Protein AF-A0A009SHT3-F1 (afdb_monomer)

pLDDT: mean 89.99, std 12.17, range [38.22, 98.5]

Secondary structure (DSSP, 8-state):
-HHHHHHHHHHHHHHHHTTSHHHHHHHHHHHHH-HHHHHHHHHHT------------HHHHHHHHHHHHHHHHHHHTT-TTSPP--HHHHHHTSTTHHHHHHTGGG-HHHHHHHHHH---HHHHHHHHHHHHHHHTT--SSSPP-HHHHHHHHT--TTTS-HHHHHHHHHHH-------

Structure (mmCIF, N/CA/C/O backbone):
data_AF-A0A009SHT3-F1
#
_entry.id   AF-A0A009SHT3-F1
#
loop_
_atom_site.group_PDB
_atom_site.id
_atom_site.type_symbol
_atom_site.label_atom_id
_atom_site.label_alt_id
_atom_site.label_comp_id
_atom_site.label_asym_id
_atom_site.label_entity_id
_atom_site.label_seq_id
_atom_site.pdbx_PDB_ins_code
_atom_site.Cartn_x
_atom_site.Cartn_y
_atom_site.Cartn_z
_atom_site.occupancy
_atom_site.B_iso_or_equiv
_atom_site.auth_seq_id
_atom_site.auth_comp_id
_atom_site.auth_asym_id
_atom_site.auth_atom_id
_atom_site.pdbx_PDB_model_num
ATOM 1 N N . MET A 1 1 ? 38.920 -22.007 -45.303 1.00 87.50 1 MET A N 1
ATOM 2 C CA . MET A 1 1 ? 38.307 -21.740 -43.977 1.00 87.50 1 MET A CA 1
ATOM 3 C C . MET A 1 1 ? 37.961 -20.267 -43.779 1.00 87.50 1 MET A C 1
ATOM 5 O O . MET A 1 1 ? 36.853 -20.006 -43.337 1.00 87.50 1 MET A O 1
ATOM 9 N N . ARG A 1 2 ? 38.830 -19.321 -44.180 1.00 93.75 2 ARG A N 1
ATOM 10 C CA . ARG A 1 2 ? 38.542 -17.870 -44.175 1.00 93.75 2 ARG A CA 1
ATOM 11 C C . ARG A 1 2 ? 37.220 -17.496 -44.864 1.00 93.75 2 ARG A C 1
ATOM 13 O O . ARG A 1 2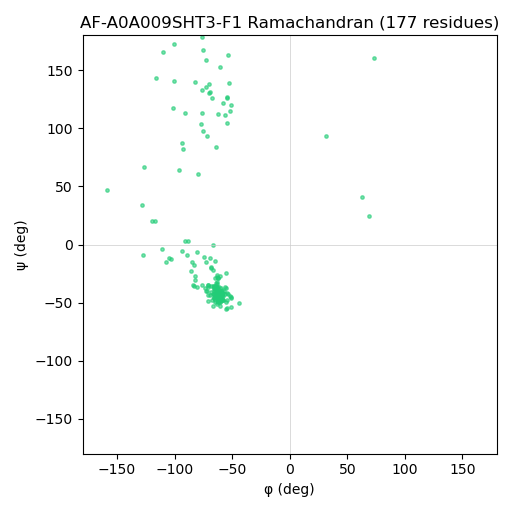 ? 36.362 -16.923 -44.209 1.00 93.75 2 ARG A O 1
ATOM 20 N N . GLN A 1 3 ? 37.019 -17.924 -46.116 1.00 93.44 3 GLN A N 1
ATOM 21 C CA . GLN A 1 3 ? 35.793 -17.643 -46.883 1.00 93.44 3 GLN A CA 1
ATOM 22 C C . GLN A 1 3 ? 34.521 -18.103 -46.155 1.00 93.44 3 GLN A C 1
ATOM 24 O O . GLN A 1 3 ? 33.623 -17.310 -45.915 1.00 93.44 3 GLN A O 1
ATOM 29 N N . LYS A 1 4 ? 34.504 -19.353 -45.668 1.00 92.06 4 LYS A N 1
ATOM 30 C CA . LYS A 1 4 ? 33.377 -19.899 -44.891 1.00 92.06 4 LYS A CA 1
ATOM 31 C C . LYS A 1 4 ? 33.041 -19.042 -43.667 1.00 92.06 4 LYS A C 1
ATOM 33 O O . LYS A 1 4 ? 31.878 -18.911 -43.313 1.00 92.06 4 LYS A O 1
ATOM 38 N N . TRP A 1 5 ? 34.052 -18.484 -42.997 1.00 94.56 5 TRP A N 1
ATOM 39 C CA . TRP A 1 5 ? 33.832 -17.589 -41.862 1.00 94.56 5 TRP A CA 1
ATOM 40 C C . TRP A 1 5 ? 33.294 -16.224 -42.296 1.00 94.56 5 TRP A C 1
ATOM 42 O O . TRP A 1 5 ? 32.388 -15.707 -41.651 1.00 94.56 5 TRP A O 1
ATOM 52 N N . GLN A 1 6 ? 33.802 -15.668 -43.397 1.00 93.62 6 GLN A N 1
ATOM 53 C CA . GLN A 1 6 ? 33.304 -14.414 -43.968 1.00 93.62 6 GLN A CA 1
ATOM 54 C C . GLN A 1 6 ? 31.824 -14.525 -44.345 1.00 93.62 6 GLN A C 1
ATOM 56 O O . GLN A 1 6 ? 31.040 -13.679 -43.923 1.00 93.62 6 GLN A O 1
ATOM 61 N N . ASP A 1 7 ? 31.427 -15.606 -45.020 1.00 92.56 7 ASP A N 1
ATOM 62 C CA . ASP A 1 7 ? 30.035 -15.850 -45.418 1.00 92.56 7 ASP A CA 1
ATOM 63 C C . ASP A 1 7 ? 29.109 -15.929 -44.185 1.00 92.56 7 ASP A C 1
ATOM 65 O O . ASP A 1 7 ? 28.029 -15.339 -44.147 1.00 92.56 7 ASP A O 1
ATOM 69 N N . ILE A 1 8 ? 29.559 -16.597 -43.115 1.00 91.44 8 ILE A N 1
ATOM 70 C CA . ILE A 1 8 ? 28.815 -16.708 -41.847 1.00 91.44 8 ILE A CA 1
ATOM 71 C C . ILE A 1 8 ? 28.677 -15.348 -41.155 1.00 91.44 8 ILE A C 1
ATOM 73 O O . ILE A 1 8 ? 27.608 -15.024 -40.632 1.00 91.44 8 ILE A O 1
ATOM 77 N N . VAL A 1 9 ? 29.745 -14.549 -41.137 1.00 90.88 9 VAL A N 1
ATOM 78 C CA . VAL A 1 9 ? 29.726 -13.206 -40.547 1.00 90.88 9 VAL A CA 1
ATOM 79 C C . VAL A 1 9 ? 28.852 -12.258 -41.366 1.00 90.88 9 VAL A C 1
ATOM 81 O O . VAL A 1 9 ? 28.144 -11.450 -40.771 1.00 90.88 9 VAL A O 1
ATOM 84 N N . GLN A 1 10 ? 28.822 -12.389 -42.692 1.00 88.69 10 GLN A N 1
ATOM 85 C CA . GLN A 1 10 ? 27.951 -11.595 -43.558 1.00 88.69 10 GLN A CA 1
ATOM 86 C C . GLN A 1 10 ? 26.466 -11.909 -43.325 1.00 88.69 10 GLN A C 1
ATOM 88 O O . GLN A 1 10 ? 25.644 -10.996 -43.291 1.00 88.69 10 GLN A O 1
ATOM 93 N N . LEU A 1 11 ? 26.122 -13.184 -43.118 1.00 87.19 11 LEU A N 1
ATOM 94 C CA . LEU A 1 11 ? 24.736 -13.619 -42.919 1.00 87.19 11 LEU A CA 1
ATOM 95 C C . LEU A 1 11 ? 24.216 -13.393 -41.490 1.00 87.19 11 LEU A C 1
ATOM 97 O O . LEU A 1 11 ? 23.042 -13.078 -41.304 1.00 87.19 11 LEU A O 1
ATOM 101 N N . HIS A 1 12 ? 25.060 -13.571 -40.470 1.00 85.81 12 HIS A N 1
ATOM 102 C CA . HIS A 1 12 ? 24.616 -13.626 -39.068 1.00 85.81 12 HIS A CA 1
ATOM 103 C C . HIS A 1 12 ? 25.352 -12.659 -38.130 1.00 85.81 12 HIS A C 1
ATOM 105 O O . HIS A 1 12 ? 24.967 -12.501 -36.969 1.00 85.81 12 HIS A O 1
ATOM 111 N N . GLY A 1 13 ? 26.418 -12.011 -38.596 1.00 87.31 13 GLY A N 1
ATOM 112 C CA . GLY A 1 13 ? 27.323 -11.233 -37.756 1.00 87.31 13 GLY A CA 1
ATOM 113 C C . GLY A 1 13 ? 28.222 -12.107 -36.876 1.00 87.31 13 GLY A C 1
ATOM 114 O O . GLY A 1 13 ? 27.934 -13.268 -36.579 1.00 87.31 13 GLY A O 1
ATOM 115 N N . VAL A 1 14 ? 29.326 -11.525 -36.397 1.00 88.88 14 VAL A N 1
ATOM 116 C CA . VAL A 1 14 ? 30.359 -12.236 -35.616 1.00 88.88 14 VAL A CA 1
ATOM 117 C C . VAL A 1 14 ? 29.780 -12.920 -34.373 1.00 88.88 14 VAL A C 1
ATOM 119 O O . VAL A 1 14 ? 30.131 -14.057 -34.055 1.00 88.88 14 VAL A O 1
ATOM 122 N N . LYS A 1 15 ? 28.877 -12.250 -33.644 1.00 86.31 15 LYS A N 1
ATOM 123 C CA . LYS A 1 15 ? 28.361 -12.777 -32.371 1.00 86.31 15 LYS A CA 1
ATOM 124 C C . LYS A 1 15 ? 27.440 -13.980 -32.568 1.00 86.31 15 LYS A C 1
ATOM 126 O O . LYS A 1 15 ? 27.631 -14.972 -31.870 1.00 86.31 15 LYS A O 1
ATOM 131 N N . ALA A 1 16 ? 26.468 -13.898 -33.477 1.00 87.06 16 ALA A N 1
ATOM 132 C CA . ALA A 1 16 ? 25.547 -15.006 -33.712 1.00 87.06 16 ALA A CA 1
ATOM 133 C C . ALA A 1 16 ? 26.210 -16.124 -34.530 1.00 87.06 16 ALA A C 1
ATOM 135 O O . ALA A 1 16 ? 26.002 -17.294 -34.221 1.00 87.06 16 ALA A O 1
ATOM 136 N N . GLY A 1 17 ? 27.095 -15.783 -35.476 1.00 88.81 17 GLY A N 1
ATOM 137 C CA . GLY A 1 17 ? 27.844 -16.743 -36.288 1.00 88.81 17 GLY A CA 1
ATOM 138 C C . GLY A 1 17 ? 28.665 -17.748 -35.472 1.00 88.81 17 GLY A C 1
ATOM 139 O O . GLY A 1 17 ? 28.697 -18.928 -35.809 1.00 88.81 17 GLY A O 1
ATOM 140 N N . ARG A 1 18 ? 29.250 -17.329 -34.338 1.00 88.31 18 ARG A N 1
ATOM 141 C CA . ARG A 1 18 ? 29.976 -18.234 -33.417 1.00 88.31 18 ARG A CA 1
ATOM 142 C C . ARG A 1 18 ? 29.100 -19.315 -32.778 1.00 88.31 18 ARG A C 1
ATOM 144 O O . ARG A 1 18 ? 29.623 -20.359 -32.401 1.00 88.31 18 ARG A O 1
ATOM 151 N N . ASN A 1 19 ? 27.798 -19.068 -32.647 1.00 89.81 19 ASN A N 1
ATOM 152 C CA . ASN A 1 19 ? 26.865 -19.969 -31.966 1.00 89.81 19 ASN A CA 1
ATOM 153 C C . ASN A 1 19 ? 26.173 -20.949 -32.926 1.00 89.81 19 ASN A C 1
ATOM 155 O O . ASN A 1 19 ? 25.447 -21.835 -32.482 1.00 89.81 19 ASN A O 1
ATOM 159 N N . ILE A 1 20 ? 26.388 -20.812 -34.236 1.00 90.62 20 ILE A N 1
ATOM 160 C CA . ILE A 1 20 ? 25.871 -21.744 -35.241 1.00 90.62 20 ILE A CA 1
ATOM 161 C C . ILE A 1 20 ? 26.814 -22.945 -35.317 1.00 90.62 20 ILE A C 1
ATOM 163 O O . ILE A 1 20 ? 28.031 -22.776 -35.297 1.00 90.62 20 ILE A O 1
ATOM 167 N N . LYS A 1 21 ? 26.279 -24.164 -35.447 1.00 86.50 21 LYS A N 1
ATOM 168 C CA . LYS A 1 21 ? 27.073 -25.409 -35.446 1.00 86.50 21 LYS A CA 1
ATOM 169 C C . LYS A 1 21 ? 28.236 -25.387 -36.456 1.00 86.50 21 LYS A C 1
ATOM 171 O O . LYS A 1 21 ? 29.360 -25.737 -36.105 1.00 86.50 21 LYS A O 1
ATOM 176 N N . SER A 1 22 ? 27.993 -24.922 -37.685 1.00 87.00 22 SER A N 1
ATOM 177 C CA . SER A 1 22 ? 29.022 -24.766 -38.729 1.00 87.00 22 SER A CA 1
ATOM 178 C C . SER A 1 22 ? 30.002 -23.618 -38.447 1.00 87.00 22 SER A C 1
ATOM 180 O O . SER A 1 22 ? 31.195 -23.731 -38.741 1.00 87.00 22 SER A O 1
ATOM 182 N N . GLY A 1 23 ? 29.526 -22.530 -37.842 1.00 90.62 23 GLY A N 1
ATOM 183 C CA . GLY A 1 23 ? 30.340 -21.370 -37.483 1.00 90.62 23 GLY A CA 1
ATOM 184 C C . GLY A 1 23 ? 31.246 -21.615 -36.286 1.00 90.62 23 GLY A C 1
ATOM 185 O O . GLY A 1 23 ? 32.398 -21.202 -36.322 1.00 90.62 23 GLY A O 1
ATOM 186 N N . SER A 1 24 ? 30.792 -22.366 -35.284 1.00 92.50 24 SER A N 1
ATOM 187 C CA . SER A 1 24 ? 31.594 -22.753 -34.120 1.00 92.50 24 SER A CA 1
ATOM 188 C C . SER A 1 24 ? 32.826 -23.568 -34.531 1.00 92.50 24 SER A C 1
ATOM 190 O O . SER A 1 24 ? 33.953 -23.210 -34.187 1.00 92.50 24 SER A O 1
ATOM 192 N N . ALA A 1 25 ? 32.636 -24.600 -35.363 1.00 92.94 25 ALA A N 1
ATOM 193 C CA . ALA A 1 25 ? 33.735 -25.412 -35.886 1.00 92.94 25 ALA A CA 1
ATOM 194 C C . ALA A 1 25 ? 34.706 -24.591 -36.756 1.00 92.94 25 ALA A C 1
ATOM 196 O O . ALA A 1 25 ? 35.925 -24.699 -36.604 1.00 92.94 25 ALA A O 1
ATOM 197 N N . THR A 1 26 ? 34.175 -23.733 -37.634 1.00 93.75 26 THR A N 1
ATOM 198 C CA . THR A 1 26 ? 34.987 -22.873 -38.512 1.00 93.75 26 THR A CA 1
ATOM 199 C C . THR A 1 26 ? 35.789 -21.848 -37.703 1.00 93.75 26 THR A C 1
ATOM 201 O O . THR A 1 26 ? 36.981 -21.663 -37.951 1.00 93.75 26 THR A O 1
ATOM 204 N N . TYR A 1 27 ? 35.168 -21.243 -36.689 1.00 94.12 27 TYR A N 1
ATOM 205 C CA . TYR A 1 27 ? 35.803 -20.316 -35.757 1.00 94.12 27 TYR A CA 1
ATOM 206 C C . TYR A 1 27 ? 36.914 -20.996 -34.959 1.00 94.12 27 TYR A C 1
ATOM 208 O O . TYR A 1 27 ? 38.025 -20.483 -34.918 1.00 94.12 27 TYR A O 1
ATOM 216 N N . MET A 1 28 ? 36.653 -22.163 -34.357 1.00 94.19 28 MET A N 1
ATOM 217 C CA . MET A 1 28 ? 37.659 -22.899 -33.579 1.00 94.19 28 MET A CA 1
ATOM 218 C C . MET A 1 28 ? 38.868 -23.297 -34.424 1.00 94.19 28 MET A C 1
ATOM 220 O O . MET A 1 28 ? 39.999 -23.223 -33.948 1.00 94.19 28 MET A O 1
ATOM 224 N N . TRP A 1 29 ? 38.647 -23.715 -35.673 1.00 95.44 29 TRP A N 1
ATOM 225 C CA . TRP A 1 29 ? 39.743 -24.046 -36.578 1.00 95.44 29 TRP A CA 1
ATOM 226 C C . TRP A 1 29 ? 40.586 -22.809 -36.909 1.00 95.44 29 TRP A C 1
ATOM 228 O O . TRP A 1 29 ? 41.808 -22.862 -36.786 1.00 95.44 29 TRP A O 1
ATOM 238 N N . LEU A 1 30 ? 39.951 -21.686 -37.266 1.00 96.00 30 LEU A N 1
ATOM 239 C CA . LEU A 1 30 ? 40.646 -20.431 -37.582 1.00 96.00 30 LEU A CA 1
ATOM 240 C C . LEU A 1 30 ? 41.347 -19.842 -36.361 1.00 96.00 30 LEU A C 1
ATOM 242 O O . LEU A 1 30 ? 42.445 -19.324 -36.477 1.00 96.00 30 LEU A O 1
ATOM 246 N N . TYR A 1 31 ? 40.761 -19.977 -35.177 1.00 95.19 31 TYR A N 1
ATOM 247 C CA . TYR A 1 31 ? 41.374 -19.507 -33.944 1.00 95.19 31 TYR A CA 1
ATOM 248 C C . TYR A 1 31 ? 42.683 -20.245 -33.634 1.00 95.19 31 TYR A C 1
ATOM 250 O O . TYR A 1 31 ? 43.607 -19.641 -33.109 1.00 95.19 31 TYR A O 1
ATOM 258 N N . ARG A 1 32 ? 42.779 -21.537 -33.975 1.00 94.50 32 ARG A N 1
ATOM 259 C CA . ARG A 1 32 ? 43.985 -22.350 -33.742 1.00 94.50 32 ARG A CA 1
ATOM 260 C C . ARG A 1 32 ? 45.046 -22.209 -34.829 1.00 94.50 32 ARG A C 1
ATOM 262 O O . ARG A 1 32 ? 46.225 -22.306 -34.522 1.00 94.50 32 ARG A O 1
ATOM 269 N N . ASN A 1 33 ? 44.629 -22.034 -36.081 1.00 94.75 33 ASN A N 1
ATOM 270 C CA . ASN A 1 33 ? 45.529 -22.096 -37.238 1.00 94.75 33 ASN A CA 1
ATOM 271 C C . ASN A 1 33 ? 45.802 -20.723 -37.871 1.00 94.75 33 ASN A C 1
ATOM 273 O O . ASN A 1 33 ? 46.706 -20.601 -38.688 1.00 94.75 33 ASN A O 1
ATOM 277 N N . ASP A 1 34 ? 45.002 -19.703 -37.551 1.00 94.69 34 ASP A N 1
ATOM 278 C CA . ASP A 1 34 ? 44.986 -18.423 -38.265 1.00 94.69 34 ASP A CA 1
ATOM 279 C C . ASP A 1 34 ? 44.400 -17.281 -37.409 1.00 94.69 34 ASP A C 1
ATOM 281 O O . ASP A 1 34 ? 43.501 -16.525 -37.799 1.00 94.69 34 ASP A O 1
ATOM 285 N N . GLN A 1 35 ? 44.879 -17.213 -36.168 1.00 94.38 35 GLN A N 1
ATOM 286 C CA . GLN A 1 35 ? 44.305 -16.381 -35.115 1.00 94.38 35 GLN A CA 1
ATOM 287 C C . GLN A 1 35 ? 44.358 -14.885 -35.448 1.00 94.38 35 GLN A C 1
ATOM 289 O O . GLN A 1 35 ? 43.371 -14.172 -35.257 1.00 94.38 35 GLN A O 1
ATOM 294 N N . ASN A 1 36 ? 45.493 -14.413 -35.970 1.00 94.81 36 ASN A N 1
ATOM 295 C CA . ASN A 1 36 ? 45.706 -12.996 -36.269 1.00 94.81 36 ASN A CA 1
ATOM 296 C C . ASN A 1 36 ? 44.720 -12.490 -37.322 1.00 94.81 36 ASN A C 1
ATOM 298 O O . ASN A 1 36 ? 44.126 -11.426 -37.154 1.00 94.81 36 ASN A O 1
ATOM 302 N N . TRP A 1 37 ? 44.491 -13.271 -38.380 1.00 95.69 37 TRP A N 1
ATOM 303 C CA . TRP A 1 37 ? 43.499 -12.921 -39.390 1.00 95.69 37 TRP A CA 1
ATOM 304 C C . TRP A 1 37 ? 42.086 -12.893 -38.796 1.00 95.69 37 TRP A C 1
ATOM 306 O O . TRP A 1 37 ? 41.348 -11.936 -39.019 1.00 95.69 37 TRP A O 1
ATOM 316 N N . LEU A 1 38 ? 41.721 -13.903 -37.996 1.00 94.25 38 LEU A N 1
ATOM 317 C CA . LEU A 1 38 ? 40.387 -14.016 -37.399 1.00 94.25 38 LEU A CA 1
ATOM 318 C C . LEU A 1 38 ? 40.059 -12.838 -36.472 1.00 94.25 38 LEU A C 1
ATOM 320 O O . LEU A 1 38 ? 38.951 -12.303 -36.526 1.00 94.25 38 LEU A O 1
ATOM 324 N N . LEU A 1 39 ? 40.999 -12.443 -35.610 1.00 93.12 39 LEU A N 1
ATOM 325 C CA . LEU A 1 39 ? 40.797 -11.350 -34.659 1.00 93.12 39 LEU A CA 1
ATOM 326 C C . LEU A 1 39 ? 40.706 -9.994 -35.366 1.00 93.12 39 LEU A C 1
ATOM 328 O O . LEU A 1 39 ? 39.793 -9.226 -35.064 1.00 93.12 39 LEU A O 1
ATOM 332 N N . THR A 1 40 ? 41.578 -9.740 -36.346 1.00 93.69 40 THR A N 1
ATOM 333 C CA . THR A 1 40 ? 41.549 -8.517 -37.165 1.00 93.69 40 THR A CA 1
ATOM 334 C C . THR A 1 40 ? 40.279 -8.427 -38.009 1.00 93.69 40 THR A C 1
ATOM 336 O O . THR A 1 40 ? 39.666 -7.369 -38.111 1.00 93.69 40 THR A O 1
ATOM 339 N N . PHE A 1 41 ? 39.828 -9.542 -38.587 1.00 92.12 41 PHE A N 1
ATOM 340 C CA . PHE A 1 41 ? 38.581 -9.568 -39.345 1.00 92.12 41 PHE A CA 1
ATOM 341 C C . PHE A 1 41 ? 37.370 -9.313 -38.438 1.00 92.12 41 PHE A C 1
ATOM 343 O O . PHE A 1 41 ? 36.512 -8.492 -38.759 1.00 92.12 41 PHE A O 1
ATOM 350 N N . ASN A 1 42 ? 37.305 -9.974 -37.279 1.00 92.19 42 ASN A N 1
ATOM 351 C CA . ASN A 1 42 ? 36.178 -9.835 -36.359 1.00 92.19 42 ASN A CA 1
ATOM 352 C C . ASN A 1 42 ? 36.084 -8.439 -35.737 1.00 92.19 42 ASN A C 1
ATOM 354 O O . ASN A 1 42 ? 34.967 -7.970 -35.530 1.00 92.19 42 ASN A O 1
ATOM 358 N N . SER A 1 43 ? 37.211 -7.780 -35.444 1.00 86.94 43 SER A N 1
ATOM 359 C CA . SER A 1 43 ? 37.212 -6.425 -34.877 1.00 86.94 43 SER A CA 1
ATOM 360 C C . SER A 1 43 ? 36.596 -5.400 -35.834 1.00 86.94 43 SER A C 1
ATOM 362 O O . SER A 1 43 ? 35.834 -4.545 -35.388 1.00 86.94 43 SER A O 1
ATOM 364 N N . GLY A 1 44 ? 36.826 -5.544 -37.145 1.00 84.31 44 GLY A N 1
ATOM 365 C CA . GLY A 1 44 ? 36.197 -4.720 -38.185 1.00 84.31 44 GLY A CA 1
ATOM 366 C C . GLY A 1 44 ? 34.712 -5.022 -38.441 1.00 84.31 44 GLY A C 1
ATOM 367 O O . GLY A 1 44 ? 34.027 -4.212 -39.056 1.00 84.31 44 GLY A O 1
ATOM 368 N N . HIS A 1 45 ? 34.199 -6.158 -37.953 1.00 85.06 45 HIS A N 1
ATOM 369 C CA . HIS A 1 45 ? 32.822 -6.625 -38.184 1.00 85.06 45 HIS A CA 1
ATOM 370 C C . HIS A 1 45 ? 32.017 -6.787 -36.885 1.00 85.06 45 HIS A C 1
ATOM 372 O O . HIS A 1 45 ? 31.007 -7.500 -36.841 1.00 85.06 45 HIS A O 1
ATOM 378 N N . LEU A 1 46 ? 32.445 -6.130 -35.803 1.00 75.75 46 LEU A N 1
ATOM 379 C CA . LEU A 1 46 ? 31.631 -6.013 -34.601 1.00 75.75 46 LEU A CA 1
ATOM 380 C C . LEU A 1 46 ? 30.361 -5.240 -34.961 1.00 75.75 46 LEU A C 1
ATOM 382 O O . LEU A 1 46 ? 30.408 -4.050 -35.265 1.00 75.75 46 LEU A O 1
ATOM 386 N N . SER A 1 47 ? 29.211 -5.916 -34.928 1.00 64.56 47 SER A N 1
ATOM 387 C CA . SER A 1 47 ? 27.926 -5.233 -35.041 1.00 64.56 47 SER A CA 1
ATOM 388 C C . SER A 1 47 ? 27.874 -4.145 -33.973 1.00 64.56 47 SER A C 1
ATOM 390 O O . SER A 1 47 ? 28.088 -4.438 -32.791 1.00 64.56 47 SER A O 1
ATOM 392 N N . GLN A 1 48 ? 27.598 -2.902 -34.378 1.00 59.91 48 GLN A N 1
ATOM 393 C CA . GLN A 1 48 ? 27.378 -1.836 -33.411 1.00 59.91 48 GLN A CA 1
ATOM 394 C C . GLN A 1 48 ? 26.304 -2.286 -32.415 1.00 59.91 48 GLN A C 1
ATOM 396 O O . GLN A 1 48 ? 25.332 -2.932 -32.832 1.00 59.91 48 GLN A O 1
ATOM 401 N N . PRO A 1 49 ? 26.456 -1.996 -31.108 1.00 56.66 49 PRO A N 1
ATOM 402 C CA . PRO A 1 49 ? 25.419 -2.292 -30.139 1.00 56.66 49 PRO A CA 1
ATOM 403 C C . PRO A 1 49 ? 24.125 -1.686 -30.661 1.00 56.66 49 PRO A C 1
ATOM 405 O O . PRO A 1 49 ? 24.026 -0.471 -30.821 1.00 56.66 49 PRO A O 1
ATOM 408 N N . GLN A 1 50 ? 23.151 -2.535 -30.981 1.00 55.72 50 GLN A N 1
ATOM 409 C CA . GLN A 1 50 ? 21.849 -2.077 -31.425 1.00 55.72 50 GLN A CA 1
ATOM 410 C C . GLN A 1 50 ? 21.334 -1.153 -30.319 1.00 55.72 50 GLN A C 1
ATOM 412 O O . GLN A 1 50 ? 21.128 -1.606 -29.188 1.00 55.72 50 GLN A O 1
ATOM 417 N N . ALA A 1 51 ? 21.240 0.151 -30.605 1.00 53.72 51 ALA A N 1
ATOM 418 C CA . ALA A 1 51 ? 20.809 1.131 -29.622 1.00 53.72 51 ALA A CA 1
ATOM 419 C C . ALA A 1 51 ? 19.497 0.619 -29.024 1.00 53.72 51 ALA A C 1
ATOM 421 O O . ALA A 1 51 ? 18.554 0.329 -29.765 1.00 53.72 51 ALA A O 1
ATOM 422 N N . ARG A 1 52 ? 19.464 0.396 -27.701 1.00 56.44 52 ARG A N 1
ATOM 423 C CA . ARG A 1 52 ? 18.292 -0.164 -27.016 1.00 56.44 52 ARG A CA 1
ATOM 424 C C . ARG A 1 52 ? 17.086 0.708 -27.367 1.00 56.44 52 ARG A C 1
ATOM 426 O O . ARG A 1 52 ? 16.943 1.800 -26.830 1.00 56.44 52 ARG A O 1
ATOM 433 N N . LYS A 1 53 ? 16.207 0.218 -28.247 1.00 54.38 53 LYS A N 1
ATOM 434 C CA . LYS A 1 53 ? 15.034 0.955 -28.755 1.00 54.38 53 LYS A CA 1
ATOM 435 C C . LYS A 1 53 ? 13.968 1.251 -27.693 1.00 54.38 53 LYS A C 1
ATOM 437 O O . LYS A 1 53 ? 12.981 1.914 -27.982 1.00 54.38 53 LYS A O 1
ATOM 442 N N . ASN A 1 54 ? 14.163 0.827 -26.449 1.00 57.12 54 ASN A N 1
ATOM 443 C CA . ASN A 1 54 ? 13.170 0.987 -25.395 1.00 57.12 54 ASN A CA 1
ATOM 444 C C . ASN A 1 54 ? 13.455 2.239 -24.562 1.00 57.12 54 ASN A C 1
ATOM 446 O O . ASN A 1 54 ? 13.726 2.147 -23.363 1.00 57.12 54 ASN A O 1
ATOM 450 N N . LYS A 1 55 ? 13.383 3.422 -25.183 1.00 71.56 55 LYS A N 1
ATOM 451 C CA . LYS A 1 55 ? 13.258 4.666 -24.416 1.00 71.56 55 LYS A CA 1
ATOM 452 C C . LYS A 1 55 ? 11.841 4.693 -23.844 1.00 71.56 55 LYS A C 1
ATOM 454 O O . LYS A 1 55 ? 10.890 5.063 -24.522 1.00 71.56 55 LYS A O 1
ATOM 459 N N . ILE A 1 56 ? 11.693 4.206 -22.615 1.00 80.88 56 ILE A N 1
ATOM 460 C CA . ILE A 1 56 ? 10.419 4.231 -21.894 1.00 80.88 56 ILE A CA 1
ATOM 461 C C . ILE A 1 56 ? 9.974 5.693 -21.790 1.00 80.88 56 ILE A C 1
ATOM 463 O O . ILE A 1 56 ? 10.694 6.520 -21.233 1.00 80.88 56 ILE A O 1
ATOM 467 N N . ASN A 1 57 ? 8.790 6.012 -22.318 1.00 90.62 57 ASN A N 1
ATOM 468 C CA . ASN A 1 57 ? 8.170 7.307 -22.069 1.00 90.62 57 ASN A CA 1
ATOM 469 C C . ASN A 1 57 ? 7.607 7.310 -20.642 1.00 90.62 57 ASN A C 1
ATOM 471 O O . ASN A 1 57 ? 6.530 6.770 -20.380 1.00 90.62 57 ASN A O 1
ATOM 475 N N . TRP A 1 58 ? 8.377 7.886 -19.720 1.00 92.88 58 TRP A N 1
ATOM 476 C CA . TRP A 1 58 ? 8.034 7.937 -18.302 1.00 92.88 58 TRP A CA 1
ATOM 477 C C . TRP A 1 58 ? 6.740 8.701 -18.029 1.00 92.88 58 TRP A C 1
ATOM 479 O O . TRP A 1 58 ? 5.960 8.242 -17.207 1.00 92.88 58 TRP A O 1
ATOM 489 N N . SER A 1 59 ? 6.456 9.780 -18.763 1.00 94.81 59 SER A N 1
ATOM 490 C CA . SER A 1 59 ? 5.239 10.580 -18.568 1.00 94.81 59 SER A CA 1
ATOM 491 C C . SER A 1 59 ? 3.969 9.790 -18.901 1.00 94.81 59 SER A C 1
ATOM 493 O O . SER A 1 59 ? 3.065 9.694 -18.071 1.00 94.81 59 SER A O 1
ATOM 495 N N . ILE A 1 60 ? 3.925 9.137 -20.070 1.00 95.31 60 ILE A N 1
ATOM 496 C CA . ILE A 1 60 ? 2.777 8.298 -20.464 1.00 95.31 60 ILE A CA 1
ATOM 497 C C . ILE A 1 60 ? 2.610 7.132 -19.486 1.00 95.31 60 ILE A C 1
ATOM 499 O O . ILE A 1 60 ? 1.495 6.791 -19.082 1.00 95.31 60 ILE A O 1
ATOM 503 N N . ARG A 1 61 ? 3.729 6.519 -19.086 1.00 94.94 61 ARG A N 1
ATOM 504 C CA . ARG A 1 61 ? 3.721 5.410 -18.135 1.00 94.94 61 ARG A CA 1
ATOM 505 C C . ARG A 1 61 ? 3.192 5.841 -16.767 1.00 94.94 61 ARG A C 1
ATOM 507 O O . ARG A 1 61 ? 2.373 5.124 -16.202 1.00 94.94 61 ARG A O 1
ATOM 514 N N . ASP A 1 62 ? 3.633 6.984 -16.259 1.00 97.38 62 ASP A N 1
ATOM 515 C CA . ASP A 1 62 ? 3.203 7.534 -14.974 1.00 97.38 62 ASP A CA 1
ATOM 516 C C . ASP A 1 62 ? 1.711 7.864 -14.966 1.00 97.38 62 ASP A C 1
ATOM 518 O O . ASP A 1 62 ? 0.989 7.461 -14.054 1.00 97.38 62 ASP A O 1
ATOM 522 N N . PHE A 1 63 ? 1.218 8.492 -16.035 1.00 97.88 63 PHE A N 1
ATOM 523 C CA . PHE A 1 63 ? -0.208 8.749 -16.202 1.00 97.88 63 PHE A CA 1
ATOM 524 C C . PHE A 1 63 ? -1.027 7.451 -16.195 1.00 97.88 63 PHE A C 1
ATOM 526 O O . PHE A 1 63 ? -2.012 7.331 -15.463 1.00 97.88 63 PHE A O 1
ATOM 533 N N . SER A 1 64 ? -0.599 6.446 -16.967 1.00 97.12 64 SER A N 1
ATOM 534 C CA . SER A 1 64 ? -1.284 5.152 -17.019 1.00 97.12 64 SER A CA 1
ATOM 535 C C . SER A 1 64 ? -1.296 4.449 -15.661 1.00 97.12 64 SER A C 1
ATOM 537 O O . SER A 1 64 ? -2.326 3.899 -15.284 1.00 97.12 64 SER A O 1
ATOM 539 N N . ILE A 1 65 ? -0.180 4.458 -14.927 1.00 97.75 65 ILE A N 1
ATOM 540 C CA . ILE A 1 65 ? -0.093 3.844 -13.594 1.00 97.75 65 ILE A CA 1
ATOM 541 C C . ILE A 1 65 ? -0.999 4.583 -12.611 1.00 97.75 65 ILE A C 1
ATOM 543 O O . ILE A 1 65 ? -1.765 3.944 -11.894 1.00 97.75 65 ILE A O 1
ATOM 547 N N . THR A 1 66 ? -0.966 5.915 -12.617 1.00 98.38 66 THR A N 1
ATOM 548 C CA . THR A 1 66 ? -1.811 6.750 -11.754 1.00 98.38 66 THR A CA 1
ATOM 549 C C . THR A 1 66 ? -3.294 6.465 -11.992 1.00 98.38 66 THR A C 1
ATOM 551 O O . THR A 1 66 ? -4.056 6.310 -11.041 1.00 98.38 66 THR A O 1
ATOM 554 N N . LYS A 1 67 ? -3.712 6.305 -13.254 1.00 98.31 67 LYS A N 1
ATOM 555 C CA . LYS A 1 67 ? -5.092 5.932 -13.592 1.00 98.31 67 LYS A CA 1
ATOM 556 C C . LYS A 1 67 ? -5.487 4.568 -13.018 1.00 98.31 67 LYS A C 1
ATOM 558 O O . LYS A 1 67 ? -6.589 4.432 -12.492 1.00 98.31 67 LYS A O 1
ATOM 563 N N . GLU A 1 68 ? -4.613 3.565 -13.101 1.00 98.19 68 GLU A N 1
ATOM 564 C CA . GLU A 1 68 ? -4.877 2.251 -12.497 1.00 98.19 68 GLU A CA 1
ATOM 565 C C . GLU A 1 68 ? -4.936 2.321 -10.966 1.00 98.19 68 GLU A C 1
ATOM 567 O O . GLU A 1 68 ? -5.811 1.709 -10.360 1.00 98.19 68 GLU A O 1
ATOM 572 N N . LEU A 1 69 ? -4.078 3.128 -10.340 1.00 98.44 69 LEU A N 1
ATOM 573 C CA . LEU A 1 69 ? -4.103 3.364 -8.896 1.00 98.44 69 LEU A CA 1
ATOM 574 C C . LEU A 1 69 ? -5.439 3.966 -8.426 1.00 98.44 69 LEU A C 1
ATOM 576 O O . LEU A 1 69 ? -6.015 3.484 -7.451 1.00 98.44 69 LEU A O 1
ATOM 580 N N . PHE A 1 70 ? -5.989 4.945 -9.152 1.00 98.31 70 PHE A N 1
ATOM 581 C CA . PHE A 1 70 ? -7.325 5.478 -8.857 1.00 98.31 70 PHE A CA 1
ATOM 582 C C . PHE A 1 70 ? -8.427 4.427 -9.016 1.00 98.31 70 PHE A C 1
ATOM 584 O O . PHE A 1 70 ? -9.321 4.351 -8.178 1.00 98.31 70 PHE A O 1
ATOM 591 N N . LYS A 1 71 ? -8.363 3.568 -10.043 1.00 97.94 71 LYS A N 1
ATOM 592 C CA . LYS A 1 71 ? -9.330 2.464 -10.184 1.00 97.94 71 LYS A CA 1
ATOM 593 C C . LYS A 1 71 ? -9.284 1.518 -8.986 1.00 97.94 71 LYS A C 1
ATOM 595 O O . LYS A 1 71 ? -10.335 1.085 -8.525 1.00 97.94 71 LYS A O 1
ATOM 600 N N . VAL A 1 72 ? -8.086 1.196 -8.495 1.00 97.56 72 VAL A N 1
ATOM 601 C CA . VAL A 1 72 ? -7.904 0.373 -7.291 1.00 97.56 72 VAL A CA 1
ATOM 602 C C . VAL A 1 72 ? -8.513 1.060 -6.069 1.00 97.56 72 VAL A C 1
ATOM 604 O O . VAL A 1 72 ? -9.276 0.422 -5.349 1.00 97.56 72 VAL A O 1
ATOM 607 N N . LEU A 1 73 ? -8.233 2.353 -5.867 1.00 97.25 73 LEU A N 1
ATOM 608 C CA . LEU A 1 73 ? -8.803 3.147 -4.772 1.00 97.25 73 LEU A CA 1
ATOM 609 C C . LEU A 1 73 ? -10.332 3.097 -4.784 1.00 97.25 73 LEU A C 1
ATOM 611 O O . LEU A 1 73 ? -10.928 2.671 -3.802 1.00 97.25 73 LEU A O 1
ATOM 615 N N . TYR A 1 74 ? -10.963 3.456 -5.904 1.00 95.94 74 TYR A N 1
ATOM 616 C CA . TYR A 1 74 ? -12.423 3.514 -5.983 1.00 95.94 74 TYR A CA 1
ATOM 617 C C . TYR A 1 74 ? -13.088 2.152 -5.789 1.00 95.94 74 TYR A C 1
ATOM 619 O O . TYR A 1 74 ? -14.107 2.070 -5.118 1.00 95.94 74 TYR A O 1
ATOM 627 N N . ARG A 1 75 ? -12.494 1.070 -6.305 1.00 95.00 75 ARG A N 1
ATOM 628 C CA . ARG A 1 75 ? -13.015 -0.292 -6.094 1.00 95.00 75 ARG A CA 1
ATOM 629 C C . ARG A 1 75 ? -12.919 -0.766 -4.644 1.00 95.00 75 ARG A C 1
ATOM 631 O O . ARG A 1 75 ? -13.624 -1.697 -4.280 1.00 95.00 75 ARG A O 1
ATOM 638 N N . SER A 1 76 ? -12.029 -0.170 -3.856 1.00 93.94 76 SER A N 1
ATOM 639 C CA . SER A 1 76 ? -11.749 -0.596 -2.478 1.00 93.94 76 SER A CA 1
ATOM 640 C C . SER A 1 76 ? -12.396 0.310 -1.437 1.00 93.94 76 SER A C 1
ATOM 642 O O . SER A 1 76 ? -12.442 -0.047 -0.266 1.00 93.94 76 SER A O 1
ATOM 644 N N . ASN A 1 77 ? -12.897 1.474 -1.855 1.00 87.19 77 ASN A N 1
ATOM 645 C CA . ASN A 1 77 ? -13.434 2.499 -0.968 1.00 87.19 77 ASN A CA 1
ATOM 646 C C . ASN A 1 77 ? -14.667 2.027 -0.178 1.00 87.19 77 ASN A C 1
ATOM 648 O O . ASN A 1 77 ? -14.849 2.433 0.967 1.00 87.19 77 ASN A O 1
ATOM 652 N N . ASP A 1 78 ? -15.478 1.149 -0.768 1.00 86.75 78 ASP A N 1
ATOM 653 C CA . ASP A 1 78 ? -16.703 0.644 -0.137 1.00 86.75 78 ASP A CA 1
ATOM 654 C C . ASP A 1 78 ? -16.438 -0.553 0.795 1.00 86.75 78 ASP A C 1
ATOM 656 O O . ASP A 1 78 ? -17.278 -0.902 1.626 1.00 86.75 78 ASP A O 1
ATOM 660 N N . ASP A 1 79 ? -15.257 -1.174 0.703 1.00 93.31 79 ASP A N 1
ATOM 661 C CA . ASP A 1 79 ? -14.878 -2.309 1.542 1.00 93.31 79 ASP A CA 1
ATOM 662 C C . ASP A 1 79 ? -14.108 -1.849 2.787 1.00 93.31 79 ASP A C 1
ATOM 664 O O . ASP A 1 79 ? -12.875 -1.842 2.846 1.00 93.31 79 ASP A O 1
ATOM 668 N N . LEU A 1 80 ? -14.849 -1.522 3.847 1.00 92.00 80 LEU A N 1
ATOM 669 C CA . LEU A 1 80 ? -14.259 -1.180 5.143 1.00 92.00 80 LEU A CA 1
ATOM 670 C C . LEU A 1 80 ? -13.513 -2.353 5.806 1.00 92.00 80 LEU A C 1
ATOM 672 O O . LEU A 1 80 ? -12.755 -2.114 6.751 1.00 92.00 80 LEU A O 1
ATOM 676 N N . ALA A 1 81 ? -13.692 -3.590 5.335 1.00 92.12 81 ALA A N 1
ATOM 677 C CA . 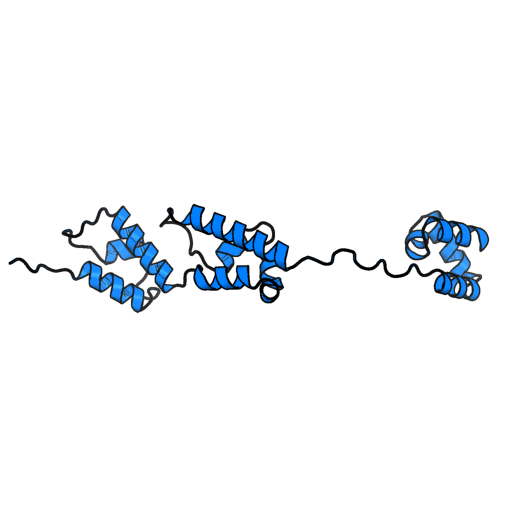ALA A 1 81 ? -12.990 -4.770 5.831 1.00 92.12 81 ALA A CA 1
ATOM 678 C C . ALA A 1 81 ? -11.662 -5.031 5.103 1.00 92.12 81 ALA A C 1
ATOM 680 O O . ALA A 1 81 ? -10.887 -5.877 5.563 1.00 92.12 81 ALA A O 1
ATOM 681 N N . CYS A 1 82 ? -11.375 -4.315 4.008 1.00 94.00 82 CYS A N 1
ATOM 682 C CA . CYS A 1 82 ? -10.182 -4.565 3.209 1.00 94.00 82 CYS A CA 1
ATOM 683 C C . CYS A 1 82 ? -8.891 -4.373 4.031 1.00 94.00 82 CYS A C 1
ATOM 685 O O . CYS A 1 82 ? -8.869 -3.581 4.989 1.00 94.00 82 CYS A O 1
ATOM 687 N N . PRO A 1 83 ? -7.788 -5.063 3.668 1.00 95.25 83 PRO A N 1
ATOM 688 C CA . PRO A 1 83 ? -6.483 -4.834 4.280 1.00 95.25 83 PRO A CA 1
ATOM 689 C C . PRO A 1 83 ? -6.065 -3.360 4.222 1.00 95.2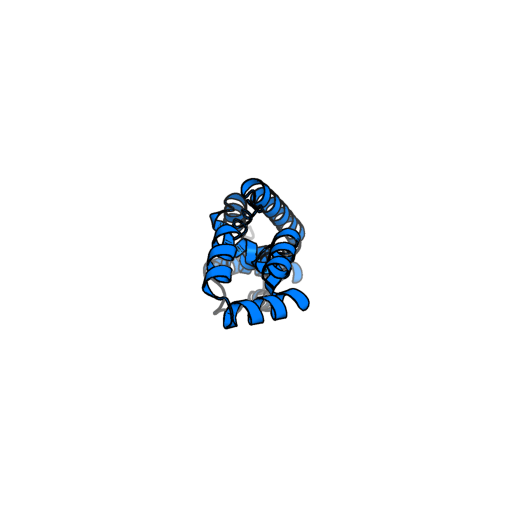5 83 PRO A C 1
ATOM 691 O O . PRO A 1 83 ? -6.595 -2.581 3.432 1.00 95.25 83 PRO A O 1
ATOM 694 N N . ARG A 1 84 ? -5.074 -2.972 5.033 1.00 96.62 84 ARG A N 1
ATOM 695 C CA . ARG A 1 84 ? -4.552 -1.599 5.006 1.00 96.62 84 ARG A CA 1
ATOM 696 C C . ARG A 1 84 ? -4.126 -1.220 3.594 1.00 96.62 84 ARG A C 1
ATOM 698 O O . ARG A 1 84 ? -3.251 -1.876 3.024 1.00 96.62 84 ARG A O 1
ATOM 705 N N . MET A 1 85 ? -4.643 -0.101 3.105 1.00 97.31 85 MET A N 1
ATOM 706 C CA . MET A 1 85 ? -4.317 0.445 1.793 1.00 97.31 85 MET A CA 1
ATOM 707 C C . MET A 1 85 ? -2.971 1.181 1.836 1.00 97.31 85 MET A C 1
ATOM 709 O O . MET A 1 85 ? -2.880 2.381 1.614 1.00 97.31 85 MET A O 1
ATOM 713 N N . SER A 1 86 ? -1.894 0.470 2.179 1.00 97.69 86 SER A N 1
ATOM 714 C CA . SER A 1 86 ? -0.535 1.019 2.198 1.00 97.69 86 SER A CA 1
ATOM 715 C C . SER A 1 86 ? 0.036 1.185 0.788 1.00 97.69 86 SER A C 1
ATOM 717 O O . SER A 1 86 ? -0.436 0.574 -0.171 1.00 97.69 86 SER A O 1
ATOM 719 N N . LYS A 1 87 ? 1.160 1.909 0.672 1.00 97.56 87 LYS A N 1
ATOM 720 C CA . LYS A 1 87 ? 1.906 2.036 -0.594 1.00 97.56 87 LYS A CA 1
ATOM 721 C C . LYS A 1 87 ? 2.193 0.675 -1.235 1.00 97.56 87 LYS A C 1
ATOM 723 O O . LYS A 1 87 ? 1.975 0.481 -2.426 1.0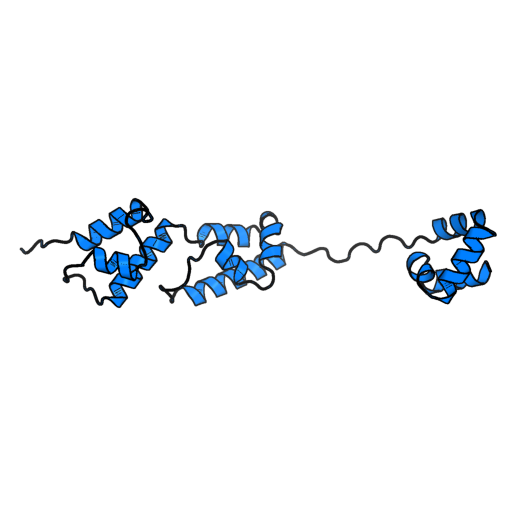0 97.56 87 LYS A O 1
ATOM 728 N N . SER A 1 88 ? 2.657 -0.279 -0.427 1.00 96.94 88 SER A N 1
ATOM 729 C CA . SER A 1 88 ? 2.924 -1.652 -0.865 1.00 96.94 88 SER A CA 1
ATOM 730 C C . SER A 1 88 ? 1.659 -2.384 -1.305 1.00 96.94 88 SER A C 1
ATOM 732 O O . SER A 1 88 ? 1.686 -3.070 -2.321 1.00 96.94 88 SER A O 1
ATOM 734 N N . TRP A 1 89 ? 0.550 -2.217 -0.581 1.00 97.75 89 TRP A N 1
ATOM 735 C CA . TRP A 1 89 ? -0.720 -2.837 -0.933 1.00 97.75 89 TRP A CA 1
ATOM 736 C C . TRP A 1 89 ? -1.214 -2.347 -2.297 1.00 97.75 89 TRP A C 1
ATOM 738 O O . TRP A 1 89 ? -1.506 -3.180 -3.150 1.00 97.75 89 TRP A O 1
ATOM 748 N N . PHE A 1 90 ? -1.192 -1.031 -2.545 1.00 98.12 90 PHE A N 1
ATOM 749 C CA . PHE A 1 90 ? -1.546 -0.444 -3.843 1.00 98.12 90 PHE A CA 1
ATOM 750 C C . PHE A 1 90 ? -0.660 -0.959 -4.978 1.00 98.12 90 PHE A C 1
ATOM 752 O O . PHE A 1 90 ? -1.160 -1.352 -6.028 1.00 98.12 90 PHE A O 1
ATOM 759 N N . LEU A 1 91 ? 0.660 -0.983 -4.771 1.00 97.81 91 LEU A N 1
ATOM 760 C CA . LEU A 1 91 ? 1.603 -1.471 -5.777 1.00 97.81 91 LEU A CA 1
ATOM 761 C C . LEU A 1 91 ? 1.383 -2.954 -6.095 1.00 97.81 91 LEU A C 1
ATOM 763 O O . LEU A 1 91 ? 1.490 -3.339 -7.257 1.00 97.81 91 LEU A O 1
ATOM 767 N N . ASN A 1 92 ? 1.029 -3.767 -5.098 1.00 97.00 92 ASN A N 1
ATOM 768 C CA . ASN A 1 92 ? 0.727 -5.186 -5.283 1.00 97.00 92 ASN A CA 1
ATOM 769 C C . ASN A 1 92 ? -0.566 -5.435 -6.076 1.00 97.00 92 ASN A C 1
ATOM 771 O O . ASN A 1 92 ? -0.708 -6.513 -6.645 1.00 97.00 92 ASN A O 1
ATOM 775 N N . GLN A 1 93 ? -1.470 -4.452 -6.178 1.00 96.62 93 GLN A N 1
ATOM 776 C CA . GLN A 1 93 ? -2.650 -4.549 -7.051 1.00 96.62 93 GLN A CA 1
ATOM 777 C C . GLN A 1 93 ? -2.306 -4.374 -8.541 1.00 96.62 93 GLN A C 1
ATOM 779 O O . GLN A 1 93 ? -3.147 -4.600 -9.409 1.00 96.62 93 GLN A O 1
ATOM 784 N N . LEU A 1 94 ? -1.077 -3.954 -8.864 1.00 96.44 94 LEU A N 1
ATOM 785 C CA . LEU A 1 94 ? -0.632 -3.700 -10.232 1.00 96.44 94 LEU A CA 1
ATOM 786 C C . LEU A 1 94 ? 0.203 -4.870 -10.768 1.00 96.44 94 LEU A C 1
ATOM 788 O O . LEU A 1 94 ? 1.105 -5.371 -10.100 1.00 96.44 94 LEU A O 1
ATOM 792 N N . SER A 1 95 ? 0.014 -5.217 -12.046 1.00 91.94 95 SER A N 1
ATOM 793 C CA . SER A 1 95 ? 0.715 -6.332 -12.717 1.00 91.94 95 SER A CA 1
ATOM 794 C C . SER A 1 95 ? 2.249 -6.266 -12.661 1.00 91.94 95 SER A C 1
ATOM 796 O O . SER A 1 95 ? 2.923 -7.286 -12.779 1.00 91.94 95 SER A O 1
ATOM 798 N N . LYS A 1 96 ? 2.827 -5.069 -12.498 1.00 92.06 96 LYS A N 1
ATOM 799 C CA . LYS A 1 96 ? 4.281 -4.844 -12.414 1.00 92.06 96 LYS A CA 1
ATOM 800 C C . LYS A 1 96 ? 4.676 -4.020 -11.187 1.00 92.06 96 LYS A C 1
ATOM 802 O O . LYS A 1 96 ? 5.646 -3.262 -11.260 1.00 92.06 96 LYS A O 1
ATOM 807 N N . GLY A 1 97 ? 3.963 -4.180 -10.069 1.00 93.94 97 GLY A N 1
ATOM 808 C CA . GLY A 1 97 ? 4.172 -3.436 -8.819 1.00 93.94 97 GLY A CA 1
ATOM 809 C C . GLY A 1 97 ? 5.636 -3.292 -8.397 1.00 93.94 97 GLY A C 1
ATOM 810 O O . GLY A 1 97 ? 6.122 -2.178 -8.220 1.00 93.94 97 GLY A O 1
ATOM 811 N N . ASN A 1 98 ? 6.389 -4.396 -8.361 1.00 93.25 98 ASN A N 1
ATOM 812 C CA . ASN A 1 98 ? 7.815 -4.389 -7.997 1.00 93.25 98 ASN A CA 1
ATOM 813 C C . ASN A 1 98 ? 8.678 -3.524 -8.928 1.00 93.25 98 ASN A C 1
ATOM 815 O O . ASN A 1 98 ? 9.586 -2.823 -8.482 1.00 93.25 98 ASN A O 1
ATOM 819 N N . SER A 1 99 ? 8.409 -3.565 -10.236 1.00 93.00 99 SER A N 1
ATOM 820 C CA . SER A 1 99 ? 9.118 -2.729 -11.209 1.00 93.00 99 SER A CA 1
ATOM 821 C C . SER A 1 99 ? 8.750 -1.259 -11.030 1.00 93.00 99 SER A C 1
ATOM 823 O O . SER A 1 99 ? 9.638 -0.415 -11.084 1.00 93.00 99 SER A O 1
ATOM 825 N N . ILE A 1 100 ? 7.474 -0.960 -10.785 1.00 95.00 100 ILE A N 1
ATOM 826 C CA . ILE A 1 100 ? 6.980 0.400 -10.538 1.00 95.00 100 ILE A CA 1
ATOM 827 C C . ILE A 1 100 ? 7.628 0.973 -9.277 1.00 95.00 100 ILE A C 1
ATOM 829 O O . ILE A 1 100 ? 8.190 2.061 -9.335 1.00 95.00 100 ILE A O 1
ATOM 833 N N . SER A 1 101 ? 7.652 0.205 -8.183 1.00 95.12 101 SER A N 1
ATOM 834 C CA . SER A 1 101 ? 8.266 0.601 -6.912 1.00 95.12 101 SER A CA 1
ATOM 835 C C . SER A 1 101 ? 9.718 1.050 -7.077 1.00 95.12 101 SER A C 1
ATOM 837 O O . SER A 1 101 ? 10.121 2.055 -6.500 1.00 95.12 101 SER A O 1
ATOM 839 N N . LYS A 1 102 ? 10.504 0.324 -7.885 1.00 94.44 102 LYS A N 1
ATOM 840 C CA . LYS A 1 102 ? 11.919 0.637 -8.147 1.00 94.44 102 LYS A CA 1
ATOM 841 C C . LYS A 1 102 ? 12.124 1.920 -8.954 1.00 94.44 102 LYS A C 1
ATOM 843 O O . LYS A 1 102 ? 13.215 2.473 -8.924 1.00 94.44 102 LYS A O 1
ATOM 848 N N . HIS A 1 103 ? 11.098 2.373 -9.670 1.00 93.94 103 HIS A N 1
ATOM 849 C CA . HIS A 1 103 ? 11.166 3.531 -10.558 1.00 93.94 103 HIS A CA 1
ATOM 850 C C . HIS A 1 103 ? 10.245 4.676 -10.111 1.00 93.94 103 HIS A C 1
ATOM 852 O O . HIS A 1 103 ? 9.899 5.540 -10.910 1.00 93.94 103 HIS A O 1
ATOM 858 N N . LEU A 1 104 ? 9.826 4.711 -8.840 1.00 95.31 104 LEU A N 1
ATOM 859 C CA . LEU A 1 104 ? 8.925 5.762 -8.347 1.00 95.31 104 LEU A CA 1
ATOM 860 C C . LEU A 1 104 ? 9.510 7.173 -8.482 1.00 95.31 104 LEU A C 1
ATOM 862 O O . LEU A 1 104 ? 8.755 8.125 -8.652 1.00 95.31 104 LEU A O 1
ATOM 866 N N . GLN A 1 105 ? 10.839 7.314 -8.472 1.00 94.94 105 GLN A N 1
ATOM 867 C CA . GLN A 1 105 ? 11.503 8.600 -8.713 1.00 94.94 105 GLN A CA 1
ATOM 868 C C . GLN A 1 105 ? 11.224 9.157 -10.118 1.00 94.94 105 GLN A C 1
ATOM 870 O O . GLN A 1 105 ? 11.206 10.369 -10.295 1.00 94.94 105 GLN A O 1
ATOM 875 N N . GLN A 1 106 ? 10.975 8.294 -11.110 1.00 95.44 106 GLN A N 1
ATOM 876 C CA . GLN A 1 106 ? 10.600 8.698 -12.468 1.00 95.44 106 GLN A CA 1
ATOM 877 C C . GLN A 1 106 ? 9.076 8.811 -12.664 1.00 95.44 106 GLN A C 1
ATOM 879 O O . GLN A 1 106 ? 8.627 9.062 -13.781 1.00 95.44 106 GLN A O 1
ATOM 884 N N . LEU A 1 107 ? 8.283 8.601 -11.606 1.00 97.12 107 LEU A N 1
ATOM 885 C CA . LEU A 1 107 ? 6.819 8.532 -11.637 1.00 97.12 107 LEU A CA 1
ATOM 886 C C . LEU A 1 107 ? 6.204 9.515 -10.614 1.00 97.12 107 LEU A C 1
ATOM 888 O O . LEU A 1 107 ? 5.639 9.083 -9.602 1.00 97.12 107 LEU A O 1
ATOM 892 N N . PRO A 1 108 ? 6.358 10.840 -10.807 1.00 97.75 108 PRO A N 1
ATOM 893 C CA . PRO A 1 108 ? 5.923 11.847 -9.838 1.00 97.75 108 PRO A CA 1
ATOM 894 C C . PRO A 1 108 ? 4.417 11.822 -9.535 1.00 97.75 108 PRO A C 1
ATOM 896 O O . PRO A 1 108 ? 4.040 12.012 -8.378 1.00 97.75 108 PRO A O 1
ATOM 899 N N . LEU A 1 109 ? 3.551 11.557 -10.519 1.00 98.44 109 LEU A N 1
ATOM 900 C CA . LEU A 1 109 ? 2.101 11.473 -10.309 1.00 98.44 109 LEU A CA 1
ATOM 901 C C . LEU A 1 109 ? 1.749 10.255 -9.455 1.00 98.44 109 LEU A C 1
ATOM 903 O O . LEU A 1 109 ? 1.045 10.386 -8.453 1.00 98.44 109 LEU A O 1
ATOM 907 N N . SER A 1 110 ? 2.309 9.093 -9.792 1.00 98.12 110 SER A N 1
ATOM 908 C CA . SER A 1 110 ? 2.109 7.859 -9.030 1.00 98.12 110 SER A CA 1
ATOM 909 C C . SER A 1 110 ? 2.662 7.993 -7.607 1.00 98.12 110 SER A C 1
ATOM 911 O O . SER A 1 110 ? 2.032 7.561 -6.646 1.00 98.12 110 SER A O 1
ATOM 913 N N . SER A 1 111 ? 3.823 8.635 -7.445 1.00 98.12 111 SER A N 1
ATOM 914 C CA . SER A 1 111 ? 4.430 8.905 -6.135 1.00 98.12 111 SER A CA 1
ATOM 915 C C . SER A 1 111 ? 3.564 9.834 -5.276 1.00 98.12 111 SER A C 1
ATOM 917 O O . SER A 1 111 ? 3.348 9.569 -4.085 1.00 98.12 111 SER A O 1
ATOM 919 N N . LYS A 1 112 ? 3.005 10.890 -5.885 1.00 98.44 112 LYS A N 1
ATOM 920 C CA . LYS A 1 112 ? 2.071 11.808 -5.224 1.00 98.44 112 LYS A CA 1
ATOM 921 C C . LYS A 1 112 ? 0.789 11.089 -4.815 1.00 98.44 112 LYS A C 1
ATOM 923 O O . LYS A 1 112 ? 0.381 11.223 -3.665 1.00 98.44 112 LYS A O 1
ATOM 928 N N . PHE A 1 113 ? 0.213 10.275 -5.701 1.00 98.50 113 PHE A N 1
ATOM 929 C CA . PHE A 1 113 ? -0.939 9.432 -5.379 1.00 98.50 113 PHE A CA 1
ATOM 930 C C . PHE A 1 113 ? -0.651 8.559 -4.153 1.00 98.50 113 PHE A C 1
ATOM 932 O O . PHE A 1 113 ? -1.378 8.612 -3.166 1.00 98.50 113 PHE A O 1
ATOM 939 N N . LEU A 1 114 ? 0.445 7.793 -4.183 1.00 98.19 114 LEU A N 1
ATOM 940 C CA . LEU A 1 114 ? 0.789 6.865 -3.105 1.00 98.19 114 LEU A CA 1
ATOM 941 C C . LEU A 1 114 ? 1.026 7.590 -1.779 1.00 98.19 114 LEU A C 1
ATOM 943 O O . LEU A 1 114 ? 0.827 7.001 -0.724 1.00 98.19 114 LEU A O 1
ATOM 947 N N . SER A 1 115 ? 1.472 8.841 -1.804 1.00 97.38 115 SER A N 1
ATOM 948 C CA . SER A 1 115 ? 1.680 9.623 -0.584 1.00 97.38 115 SER A CA 1
ATOM 949 C C . SER A 1 115 ? 0.390 10.255 -0.059 1.00 97.38 115 SER A C 1
ATOM 951 O O . SER A 1 115 ? 0.255 10.384 1.149 1.00 97.38 115 SER A O 1
ATOM 953 N N . ALA A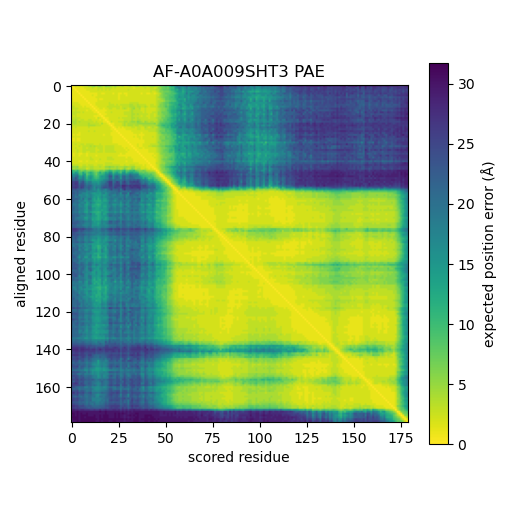 1 116 ? -0.555 10.601 -0.937 1.00 97.56 116 ALA A N 1
ATOM 954 C CA . ALA A 1 116 ? -1.826 11.215 -0.556 1.00 97.56 116 ALA A CA 1
ATOM 955 C C . ALA A 1 116 ? -2.894 10.197 -0.121 1.00 97.56 116 ALA A C 1
ATOM 957 O O . ALA A 1 116 ? -3.682 10.491 0.769 1.00 97.56 116 ALA A O 1
ATOM 958 N N . TYR A 1 117 ? -2.927 9.017 -0.747 1.00 97.12 117 TYR A N 1
ATOM 959 C CA . TYR A 1 117 ? -4.019 8.049 -0.580 1.00 97.12 117 TYR A CA 1
ATOM 960 C C . TYR A 1 117 ? -3.627 6.779 0.176 1.00 97.12 117 TYR A C 1
ATOM 962 O O . TYR A 1 117 ? -4.484 5.929 0.405 1.00 97.12 117 TYR A O 1
ATOM 970 N N . SER A 1 118 ? -2.354 6.611 0.549 1.00 97.19 118 SER A N 1
ATOM 971 C CA . SER A 1 118 ? -1.989 5.464 1.381 1.00 97.19 118 SER A CA 1
ATOM 972 C C . SER A 1 118 ? -2.410 5.680 2.822 1.00 97.19 118 SER A C 1
ATOM 974 O O . SER A 1 118 ? -2.080 6.700 3.420 1.00 97.19 118 SER A O 1
ATOM 976 N N . GLU A 1 119 ? -3.043 4.669 3.400 1.00 96.50 119 GLU A N 1
ATOM 977 C CA . GLU A 1 119 ? -3.376 4.662 4.817 1.00 96.50 119 GLU A CA 1
ATOM 978 C C . GLU A 1 119 ? -2.114 4.511 5.671 1.00 96.50 119 GLU A C 1
ATOM 980 O O . GLU A 1 119 ? -1.304 3.589 5.484 1.00 96.50 119 GLU A O 1
ATOM 985 N N . ASP A 1 120 ? -1.978 5.390 6.660 1.00 96.19 120 ASP A N 1
ATOM 986 C CA . ASP A 1 120 ? -1.077 5.162 7.777 1.00 96.19 120 ASP A CA 1
ATOM 987 C C . ASP A 1 120 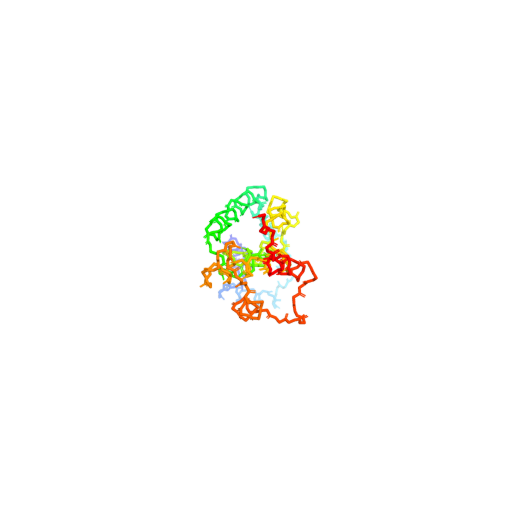? -1.680 4.137 8.761 1.00 96.19 120 ASP A C 1
ATOM 989 O O . ASP A 1 120 ? -2.755 3.561 8.559 1.00 96.19 120 ASP A O 1
ATOM 993 N N . THR A 1 121 ? -0.934 3.813 9.815 1.00 96.38 121 THR A N 1
ATOM 994 C CA . THR A 1 121 ? -1.401 2.848 10.820 1.00 96.38 121 THR A CA 1
ATOM 995 C C . THR A 1 121 ? -2.617 3.371 11.583 1.00 96.38 121 THR A C 1
ATOM 997 O O . THR A 1 121 ? -3.518 2.590 11.876 1.00 96.38 121 THR A O 1
ATOM 1000 N N . MET A 1 122 ? -2.655 4.668 11.881 1.00 96.38 122 MET A N 1
ATOM 1001 C CA . MET A 1 122 ? -3.708 5.303 12.669 1.00 96.38 122 MET A CA 1
ATOM 1002 C C . MET A 1 122 ? -5.048 5.280 11.922 1.00 96.38 122 MET A C 1
ATOM 1004 O O . MET A 1 122 ? -6.020 4.722 12.432 1.00 96.38 122 MET A O 1
ATOM 1008 N N . ALA A 1 123 ? -5.082 5.768 10.681 1.00 96.50 123 ALA A N 1
ATOM 1009 C CA . ALA A 1 123 ? -6.269 5.800 9.836 1.00 96.50 123 ALA A CA 1
ATOM 1010 C C . ALA A 1 123 ? -6.828 4.389 9.608 1.00 96.50 123 ALA A C 1
ATOM 1012 O O . ALA A 1 123 ? -8.032 4.165 9.734 1.00 96.50 123 ALA A O 1
ATOM 1013 N N . TYR A 1 124 ? -5.950 3.407 9.379 1.00 97.25 124 TYR A N 1
ATOM 1014 C CA . TYR A 1 124 ? -6.356 2.009 9.243 1.00 97.25 124 TYR A CA 1
ATOM 1015 C C . TYR A 1 124 ? -7.011 1.451 10.513 1.00 97.25 124 TYR A C 1
ATOM 1017 O O . TYR A 1 124 ? -8.005 0.724 10.445 1.00 97.25 124 TYR A O 1
ATOM 1025 N N . GLN A 1 125 ? -6.471 1.775 11.690 1.00 97.31 125 GLN A N 1
ATOM 1026 C CA . GLN A 1 125 ? -7.061 1.346 12.956 1.00 97.31 125 GLN A CA 1
ATOM 1027 C C . GLN A 1 125 ? -8.416 2.006 13.203 1.00 97.31 125 GLN A C 1
ATOM 1029 O O . GLN A 1 125 ? -9.354 1.305 13.581 1.00 97.31 125 GLN A O 1
ATOM 1034 N N . ILE A 1 126 ? -8.542 3.307 12.926 1.00 96.81 126 ILE A N 1
ATOM 1035 C CA . ILE A 1 126 ? -9.819 4.027 12.993 1.00 96.81 126 ILE A CA 1
ATOM 1036 C C . ILE A 1 126 ? -10.843 3.381 12.055 1.00 96.81 126 ILE A C 1
ATOM 1038 O O . ILE A 1 126 ? -11.939 3.048 12.501 1.00 96.81 126 ILE A O 1
ATOM 1042 N N . ARG A 1 127 ? -10.482 3.089 10.797 1.00 96.62 127 ARG A N 1
ATOM 1043 C CA . ARG A 1 127 ? -11.376 2.402 9.849 1.00 96.62 127 ARG A CA 1
ATOM 1044 C C . ARG A 1 127 ? -11.844 1.043 10.374 1.00 96.62 127 ARG A C 1
ATOM 1046 O O . ARG A 1 127 ? -13.033 0.739 10.303 1.00 96.62 127 ARG A O 1
ATOM 1053 N N . ARG A 1 128 ? -10.944 0.237 10.950 1.00 96.62 128 ARG A N 1
ATOM 1054 C CA . ARG A 1 128 ? -11.298 -1.067 11.548 1.00 96.62 128 ARG A CA 1
ATOM 1055 C C . ARG A 1 128 ? -12.213 -0.931 12.761 1.00 96.62 128 ARG A C 1
ATOM 1057 O O . ARG A 1 128 ? -13.109 -1.756 12.925 1.00 96.62 128 ARG A O 1
ATOM 1064 N N . ILE A 1 129 ? -12.006 0.091 13.592 1.00 95.75 129 ILE A N 1
ATOM 1065 C CA . ILE A 1 129 ? -12.895 0.420 14.715 1.00 95.75 129 ILE A CA 1
ATOM 1066 C C . ILE A 1 129 ? -14.287 0.775 14.183 1.00 95.75 129 ILE A C 1
ATOM 1068 O O . ILE A 1 129 ? -15.270 0.184 14.626 1.00 95.75 129 ILE A O 1
ATOM 1072 N N . THR A 1 130 ? -14.371 1.659 13.188 1.00 95.06 130 THR A N 1
ATOM 1073 C CA . THR A 1 130 ? -15.632 2.048 12.542 1.00 95.06 130 THR A CA 1
ATOM 1074 C C . THR A 1 130 ? -16.354 0.840 11.946 1.00 95.06 130 THR A C 1
ATOM 1076 O O . THR A 1 130 ? -17.532 0.619 12.221 1.00 95.06 130 THR A O 1
ATOM 1079 N N . HIS A 1 131 ? -15.642 -0.008 11.201 1.00 95.94 131 HIS A N 1
ATOM 1080 C CA . HIS A 1 131 ? -16.194 -1.243 10.647 1.00 95.94 131 HIS A CA 1
ATOM 1081 C C . HIS A 1 131 ? -16.727 -2.185 11.739 1.00 95.94 131 HIS A C 1
ATOM 1083 O O . HIS A 1 131 ? -17.824 -2.731 11.611 1.00 95.94 131 HIS A O 1
ATOM 1089 N N . ALA A 1 132 ? -15.987 -2.351 12.841 1.00 95.88 132 ALA A N 1
ATOM 1090 C CA . ALA A 1 132 ? -16.432 -3.156 13.973 1.00 95.88 132 ALA A CA 1
ATOM 1091 C C . ALA A 1 132 ? -17.713 -2.597 14.609 1.00 95.88 132 ALA A C 1
ATOM 1093 O O . ALA A 1 132 ? -18.610 -3.367 14.940 1.00 95.88 132 ALA A O 1
ATOM 1094 N N . MET A 1 133 ? -17.835 -1.275 14.745 1.00 94.56 133 MET A N 1
ATOM 1095 C CA . MET A 1 133 ? -19.048 -0.653 15.280 1.00 94.56 133 MET A CA 1
ATOM 1096 C C . MET A 1 133 ? -20.271 -0.897 14.396 1.00 94.56 133 MET A C 1
ATOM 1098 O O . MET A 1 133 ? -21.320 -1.272 14.918 1.00 94.56 133 MET A O 1
ATOM 1102 N N . ILE A 1 134 ? -20.117 -0.746 13.076 1.00 94.00 134 ILE A N 1
ATOM 1103 C CA . ILE A 1 134 ? -21.181 -1.013 12.097 1.00 94.00 134 ILE A CA 1
ATOM 1104 C C . ILE A 1 134 ? -21.634 -2.472 12.206 1.00 94.00 134 ILE A C 1
ATOM 1106 O O . ILE A 1 134 ? -22.825 -2.745 12.328 1.00 94.00 134 ILE A O 1
ATOM 1110 N N . ARG A 1 135 ? -20.690 -3.421 12.246 1.00 95.00 135 ARG A N 1
ATOM 1111 C CA . ARG A 1 135 ? -21.005 -4.854 12.377 1.00 95.00 135 ARG A CA 1
ATOM 1112 C C . ARG A 1 135 ? -21.667 -5.224 13.701 1.00 95.00 135 ARG A C 1
ATOM 1114 O O . ARG A 1 135 ? -22.396 -6.209 13.753 1.00 95.00 135 ARG A O 1
ATOM 1121 N N . LEU A 1 136 ? -21.389 -4.478 14.767 1.00 94.56 136 LEU A N 1
ATOM 1122 C CA . LEU A 1 136 ? -22.032 -4.659 16.069 1.00 94.56 136 LEU A CA 1
ATOM 1123 C C . LEU A 1 136 ? -23.417 -4.006 16.145 1.00 94.56 136 LEU A C 1
ATOM 1125 O O . LEU A 1 136 ? -24.106 -4.208 17.140 1.00 94.56 136 LEU A O 1
ATOM 1129 N N . GLY A 1 137 ? -23.829 -3.258 15.116 1.00 93.12 137 GLY A N 1
ATOM 1130 C CA . GLY A 1 137 ? -25.123 -2.583 15.079 1.00 93.12 137 GLY A CA 1
ATOM 1131 C C . GLY A 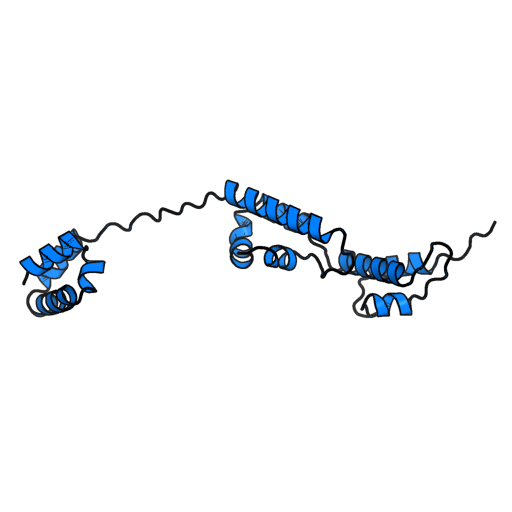1 137 ? -25.231 -1.430 16.076 1.00 93.12 137 GLY A C 1
ATOM 1132 O O . GLY A 1 137 ? -26.333 -1.102 16.507 1.00 93.12 137 GLY A O 1
ATOM 1133 N N . TYR A 1 138 ? -24.105 -0.829 16.481 1.00 91.62 138 TYR A N 1
ATOM 1134 C CA . TYR A 1 138 ? -24.149 0.294 17.412 1.00 91.62 138 TYR A CA 1
ATOM 1135 C C . TYR A 1 138 ? -24.760 1.530 16.756 1.00 91.62 138 TYR A C 1
ATOM 1137 O O . TYR A 1 138 ? -24.334 1.970 15.690 1.00 91.62 138 TYR A O 1
ATOM 1145 N N . THR A 1 139 ? -25.709 2.133 17.460 1.00 83.44 139 THR A N 1
ATOM 1146 C CA . THR A 1 139 ? -26.318 3.421 17.123 1.00 83.44 139 THR A CA 1
ATOM 1147 C C . THR A 1 139 ? -25.703 4.534 17.970 1.00 83.44 139 THR A C 1
ATOM 1149 O O . THR A 1 139 ? -24.946 4.277 18.917 1.00 83.44 139 THR A O 1
ATOM 1152 N N . GLU A 1 140 ? -26.035 5.789 17.671 1.00 77.56 140 GLU A N 1
ATOM 1153 C CA . GLU A 1 140 ? -25.556 6.933 18.453 1.00 77.56 140 GLU A CA 1
ATOM 1154 C C . GLU A 1 140 ? -25.925 6.823 19.938 1.00 77.56 140 GLU A C 1
ATOM 1156 O O . GLU A 1 140 ? -25.067 7.065 20.785 1.00 77.56 140 GLU A O 1
ATOM 1161 N N . SER A 1 141 ? -27.141 6.358 20.242 1.00 75.94 141 SER A N 1
ATOM 1162 C CA . SER A 1 141 ? -27.689 6.230 21.600 1.00 75.94 141 SER A CA 1
ATOM 1163 C C . SER A 1 141 ? -27.273 4.960 22.344 1.00 75.94 141 SER A C 1
ATOM 1165 O O . SER A 1 141 ? -27.392 4.898 23.566 1.00 75.94 141 SER A O 1
ATOM 1167 N N . SER A 1 142 ? -26.778 3.940 21.639 1.00 80.88 142 SER A N 1
ATOM 1168 C CA . SER A 1 142 ? -26.332 2.701 22.279 1.00 80.88 142 SER A CA 1
ATOM 1169 C C . SER A 1 142 ? -25.046 2.899 23.090 1.00 80.88 142 SER A C 1
ATOM 1171 O O . SER A 1 142 ? -24.088 3.540 22.632 1.00 80.88 142 SER A O 1
ATOM 1173 N N . THR A 1 143 ? -25.003 2.292 24.278 1.00 84.56 143 THR A N 1
ATOM 1174 C CA . THR A 1 143 ? -23.772 2.134 25.057 1.00 84.56 143 THR A CA 1
ATOM 1175 C C . THR A 1 143 ? -22.836 1.179 24.330 1.00 84.56 143 THR A C 1
ATOM 1177 O O . THR A 1 143 ? -23.222 0.065 23.975 1.00 84.56 143 THR A O 1
ATOM 1180 N N . LYS A 1 144 ? -21.601 1.620 24.096 1.00 89.31 144 LYS A N 1
ATOM 1181 C CA . LYS A 1 144 ? -20.638 0.912 23.250 1.00 89.31 144 LYS A CA 1
ATOM 1182 C C . LYS A 1 144 ? -19.628 0.160 24.104 1.00 89.31 144 LYS A C 1
ATOM 1184 O O . LYS A 1 144 ? -18.830 0.767 24.817 1.00 89.31 144 LYS A O 1
ATOM 1189 N N . ASP A 1 145 ? -19.613 -1.164 23.982 1.00 91.06 145 ASP A N 1
ATOM 1190 C CA . ASP A 1 145 ? -18.647 -2.000 24.691 1.00 91.06 145 ASP A CA 1
ATOM 1191 C C . ASP A 1 145 ? -17.276 -1.935 24.023 1.00 91.06 145 ASP A C 1
ATOM 1193 O O . ASP A 1 145 ? -17.003 -2.595 23.011 1.00 91.06 145 ASP A O 1
ATOM 1197 N N . ARG A 1 146 ? -16.373 -1.179 24.643 1.00 92.62 146 ARG A N 1
ATOM 1198 C CA . ARG A 1 146 ? -15.001 -0.981 24.171 1.00 92.62 146 ARG A CA 1
ATOM 1199 C C . ARG A 1 146 ? -14.268 -2.292 23.863 1.00 92.62 146 ARG A C 1
ATOM 1201 O O . ARG A 1 146 ? -13.615 -2.415 22.828 1.00 92.62 146 ARG A O 1
ATOM 1208 N N . TRP A 1 147 ? -14.369 -3.287 24.745 1.00 93.12 147 TRP A N 1
ATOM 1209 C CA . TRP A 1 147 ? -13.680 -4.572 24.574 1.00 93.12 147 TRP A CA 1
ATOM 1210 C C . TRP A 1 147 ? -14.197 -5.350 23.354 1.00 93.12 147 TRP A C 1
ATOM 1212 O O . TRP A 1 147 ? -13.415 -6.009 22.666 1.00 93.12 147 TRP A O 1
ATOM 1222 N N . ARG A 1 148 ? -15.500 -5.253 23.064 1.00 94.81 148 ARG A N 1
ATOM 1223 C CA . ARG A 1 148 ? -16.145 -5.949 21.947 1.00 94.81 148 ARG A CA 1
ATOM 1224 C C . ARG A 1 148 ? -15.736 -5.321 20.619 1.00 94.81 148 ARG A C 1
ATOM 1226 O O . ARG A 1 148 ? -15.425 -6.050 19.678 1.00 94.81 148 ARG A O 1
ATOM 1233 N N . ILE A 1 149 ? -15.645 -3.989 20.587 1.00 95.62 149 ILE A N 1
ATOM 1234 C CA . ILE A 1 149 ? -15.120 -3.229 19.446 1.00 95.62 149 ILE A C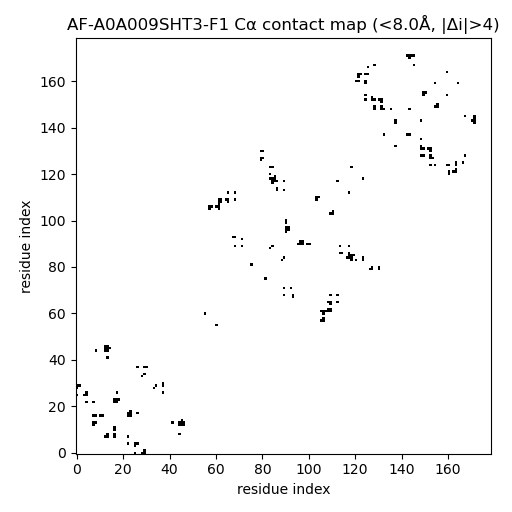A 1
ATOM 1235 C C . ILE A 1 149 ? -13.674 -3.633 19.167 1.00 95.62 149 ILE A C 1
ATOM 1237 O O . ILE A 1 149 ? -13.374 -4.037 18.050 1.00 95.62 149 ILE A O 1
ATOM 1241 N N . LEU A 1 150 ? -12.792 -3.592 20.171 1.00 95.69 150 LEU A N 1
ATOM 1242 C CA . LEU A 1 150 ? -11.379 -3.954 19.999 1.00 95.69 150 LEU A CA 1
ATOM 1243 C C . LEU A 1 150 ? -11.203 -5.390 19.498 1.00 95.69 150 LEU A C 1
ATOM 1245 O O . LEU A 1 150 ? -10.429 -5.626 18.570 1.00 95.69 150 LEU A O 1
ATOM 1249 N N . ARG A 1 151 ? -11.953 -6.341 20.071 1.00 95.44 151 ARG A N 1
ATOM 1250 C CA . ARG A 1 151 ? -11.906 -7.749 19.663 1.00 95.44 151 ARG A CA 1
ATOM 1251 C C . ARG A 1 151 ? -12.308 -7.919 18.200 1.00 95.44 151 ARG A C 1
ATOM 1253 O O . ARG A 1 151 ? -11.574 -8.555 17.451 1.00 95.44 151 ARG A O 1
ATOM 1260 N N . LEU A 1 152 ? -13.435 -7.337 17.787 1.00 95.88 152 LEU A N 1
ATOM 1261 C CA . LEU A 1 152 ? -13.918 -7.459 16.409 1.00 95.88 152 LEU A CA 1
ATOM 1262 C C . LEU A 1 152 ? -13.050 -6.674 15.419 1.00 95.88 152 LEU A C 1
ATOM 1264 O O . LEU A 1 152 ? -12.804 -7.136 14.308 1.00 95.88 152 LEU A O 1
ATOM 1268 N N . ALA A 1 153 ? -12.530 -5.523 15.841 1.00 95.25 153 ALA A N 1
ATOM 1269 C CA . ALA A 1 153 ? -11.560 -4.756 15.081 1.00 95.25 153 ALA A CA 1
ATOM 1270 C C . ALA A 1 153 ? -10.205 -5.466 15.004 1.00 95.25 153 ALA A C 1
ATOM 1272 O O . ALA A 1 153 ? -9.389 -5.036 14.207 1.00 95.25 153 ALA A O 1
ATOM 1273 N N . GLY A 1 154 ? -9.938 -6.525 15.781 1.00 95.19 154 GLY A N 1
ATOM 1274 C CA . GLY A 1 154 ? -8.656 -7.235 15.832 1.00 95.19 154 GLY A CA 1
ATOM 1275 C C . GLY A 1 154 ? -7.503 -6.353 16.320 1.00 95.19 154 GLY A C 1
ATOM 1276 O O . GLY A 1 154 ? -6.415 -6.378 15.735 1.00 95.19 154 GLY A O 1
ATOM 1277 N N . LEU A 1 155 ? -7.767 -5.531 17.338 1.00 95.50 155 LEU A N 1
ATOM 1278 C CA . LEU A 1 155 ? -6.812 -4.628 17.978 1.00 95.50 155 LEU A CA 1
ATOM 1279 C C . LEU A 1 155 ? -6.601 -5.032 19.441 1.00 95.50 155 LEU A C 1
ATOM 1281 O O . LEU A 1 155 ? -7.537 -5.443 20.126 1.00 95.50 155 LEU A O 1
ATOM 1285 N N . SER A 1 156 ? -5.365 -4.891 19.921 1.00 92.25 156 SER A N 1
ATOM 1286 C CA . SER A 1 156 ? -5.010 -5.059 21.334 1.00 92.25 156 SER A CA 1
ATOM 1287 C C . SER A 1 156 ? -4.635 -3.713 21.954 1.00 92.25 156 SER A C 1
ATOM 1289 O O . SER A 1 156 ? -4.390 -2.744 21.231 1.00 92.25 156 SER A O 1
ATOM 1291 N N . LYS A 1 157 ? -4.580 -3.644 23.290 1.00 86.69 157 LYS A N 1
ATOM 1292 C CA . LYS A 1 157 ? -4.220 -2.411 24.010 1.00 86.69 157 LYS A CA 1
ATOM 1293 C C . LYS A 1 157 ? -2.789 -1.952 23.705 1.00 86.69 157 LYS A C 1
ATOM 1295 O O . LYS A 1 157 ? -2.516 -0.765 23.756 1.00 86.69 157 LYS A O 1
ATOM 1300 N N . GLU A 1 158 ? -1.903 -2.881 23.362 1.00 89.81 158 GLU A N 1
ATOM 1301 C CA . GLU A 1 158 ? -0.480 -2.632 23.100 1.00 89.81 158 GLU A CA 1
ATOM 1302 C C . GLU A 1 158 ? -0.220 -2.202 21.651 1.00 89.81 158 GLU A C 1
ATOM 1304 O O . GLU A 1 158 ? 0.817 -1.621 21.351 1.00 89.81 158 GLU A O 1
ATOM 1309 N N . ARG A 1 159 ? -1.133 -2.537 20.730 1.00 90.06 159 ARG A N 1
ATOM 1310 C CA . ARG A 1 159 ? -0.963 -2.299 19.287 1.00 90.06 159 ARG A CA 1
ATOM 1311 C C . ARG A 1 159 ? -1.792 -1.136 18.758 1.00 90.06 159 ARG A C 1
ATOM 1313 O O . ARG A 1 159 ? -1.595 -0.748 17.607 1.00 90.06 159 ARG A O 1
ATOM 1320 N N . ILE A 1 160 ? -2.731 -0.619 19.544 1.00 95.62 160 ILE A N 1
ATOM 1321 C CA . ILE A 1 160 ? -3.521 0.555 19.173 1.00 95.62 160 ILE A CA 1
ATOM 1322 C C . ILE A 1 160 ? -2.654 1.820 19.261 1.00 95.62 160 ILE A C 1
ATOM 1324 O O . ILE A 1 160 ? -1.895 1.981 20.214 1.00 95.62 160 ILE A O 1
ATOM 1328 N N . THR A 1 161 ? -2.730 2.705 18.264 1.00 96.88 161 THR A N 1
ATOM 1329 C CA . THR A 1 161 ? -2.039 4.000 18.325 1.00 96.88 161 THR A CA 1
ATOM 1330 C C . THR A 1 161 ? -2.739 4.923 19.317 1.00 96.88 161 THR A C 1
ATOM 1332 O O . THR A 1 161 ? -3.921 4.746 19.623 1.00 96.88 161 THR A O 1
ATOM 1335 N N . GLN A 1 162 ? -2.023 5.930 19.815 1.00 96.19 162 GLN A N 1
ATOM 1336 C CA . GLN A 1 162 ? -2.567 6.883 20.781 1.00 96.19 162 GLN A CA 1
ATOM 1337 C C . GLN A 1 162 ? -3.792 7.629 20.229 1.00 96.19 162 GLN A C 1
ATOM 1339 O O . GLN A 1 162 ? -4.781 7.820 20.931 1.00 96.19 162 GLN A O 1
ATOM 1344 N N . GLU A 1 163 ? -3.775 7.998 18.955 1.00 96.00 163 GLU A N 1
ATOM 1345 C CA . GLU A 1 163 ? -4.863 8.720 18.298 1.00 96.00 163 GLU A CA 1
ATOM 1346 C C . GLU A 1 163 ? -6.089 7.821 18.098 1.00 96.00 163 GLU A C 1
ATOM 1348 O O . GLU A 1 163 ? -7.209 8.222 18.412 1.00 96.00 163 GLU A O 1
ATOM 1353 N N . ALA A 1 164 ? -5.893 6.574 17.654 1.00 96.31 164 ALA A N 1
ATOM 1354 C CA . ALA A 1 164 ? -6.978 5.599 17.531 1.00 96.31 164 ALA A CA 1
ATOM 1355 C C . ALA A 1 164 ? -7.580 5.248 18.906 1.00 96.31 164 ALA A C 1
ATOM 1357 O O . ALA A 1 164 ? -8.784 5.017 19.038 1.00 96.31 164 ALA A O 1
ATOM 1358 N N . GLN A 1 165 ? -6.746 5.248 19.946 1.00 95.19 165 GLN A N 1
ATOM 1359 C CA . GLN A 1 165 ? -7.145 5.071 21.335 1.00 95.19 165 GLN A CA 1
ATOM 1360 C C . 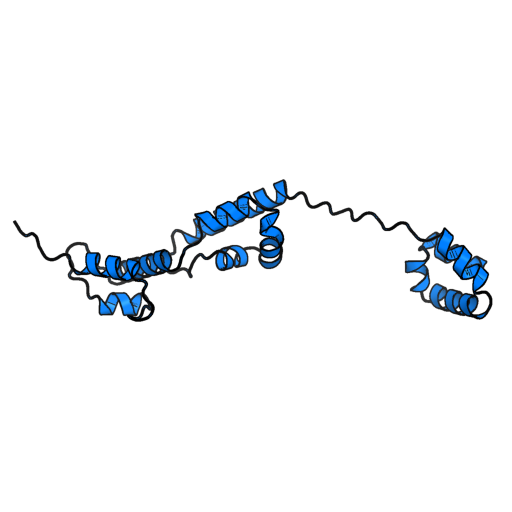GLN A 1 165 ? -8.019 6.231 21.837 1.00 95.19 165 GLN A C 1
ATOM 1362 O O . GLN A 1 165 ? -9.056 5.972 22.453 1.00 95.19 165 GLN A O 1
ATOM 1367 N N . ILE A 1 166 ? -7.629 7.479 21.557 1.00 95.06 166 ILE A N 1
ATOM 1368 C CA . ILE A 1 166 ? -8.416 8.685 21.867 1.00 95.06 166 ILE A CA 1
ATOM 1369 C C . ILE A 1 166 ? -9.756 8.645 21.126 1.00 95.06 166 ILE A C 1
ATOM 1371 O O . ILE A 1 166 ? -10.802 8.818 21.747 1.00 95.06 166 ILE A O 1
ATOM 1375 N N . PHE A 1 167 ? -9.741 8.334 19.828 1.00 94.69 167 PHE A N 1
ATOM 1376 C CA . PHE A 1 167 ? -10.951 8.178 19.019 1.00 94.69 167 PHE A CA 1
ATOM 1377 C C . PHE A 1 167 ? -11.923 7.157 19.626 1.00 94.69 167 PHE A C 1
ATOM 1379 O O . PHE A 1 167 ? -13.110 7.441 19.799 1.00 94.69 167 PHE A O 1
ATOM 1386 N N . LEU A 1 168 ? -11.417 5.985 20.020 1.00 93.69 168 LEU A N 1
ATOM 1387 C CA . LEU A 1 168 ? -12.231 4.948 20.648 1.00 93.69 168 LEU A CA 1
ATOM 1388 C C . LEU A 1 168 ? -12.813 5.396 21.998 1.00 93.69 168 LEU A C 1
ATOM 1390 O O . LEU A 1 168 ? -13.960 5.062 22.294 1.00 93.69 168 LEU A O 1
ATOM 1394 N N . ASN A 1 169 ? -12.051 6.144 22.803 1.00 92.44 169 ASN A N 1
ATOM 1395 C CA . ASN A 1 169 ? -12.539 6.698 24.069 1.00 92.44 169 ASN A CA 1
ATOM 1396 C C . ASN A 1 169 ? -13.687 7.681 23.833 1.00 92.44 169 ASN A C 1
ATOM 1398 O O . ASN A 1 169 ? -14.763 7.468 24.377 1.00 92.44 169 ASN A O 1
ATOM 1402 N N . ILE A 1 170 ? -13.511 8.663 22.942 1.00 91.06 170 ILE A N 1
ATOM 1403 C CA . ILE A 1 170 ? -14.541 9.668 22.616 1.00 91.06 170 ILE A CA 1
ATOM 1404 C C . ILE A 1 170 ? -15.859 9.002 22.200 1.00 91.06 170 ILE A C 1
ATOM 1406 O O . ILE A 1 170 ? -16.941 9.418 22.612 1.00 91.06 170 ILE A O 1
ATOM 1410 N N . ILE A 1 171 ? -15.779 7.943 21.395 1.00 89.31 171 ILE A N 1
ATOM 1411 C CA . ILE A 1 171 ? -16.963 7.227 20.917 1.00 89.31 171 ILE A CA 1
ATOM 1412 C C . ILE A 1 171 ? -17.647 6.423 22.029 1.00 89.31 171 ILE A C 1
ATOM 1414 O O . ILE A 1 171 ? -18.875 6.328 22.039 1.00 89.31 171 ILE A O 1
ATOM 1418 N N . CYS A 1 172 ? -16.880 5.830 22.946 1.00 87.75 172 CYS A N 1
ATOM 1419 C CA . CYS A 1 172 ? -17.429 5.027 24.041 1.00 87.75 172 CYS A CA 1
ATOM 1420 C C . CYS A 1 172 ? -17.907 5.879 25.231 1.00 87.75 172 CYS A C 1
ATOM 1422 O O . CYS A 1 172 ? -18.798 5.449 25.957 1.00 87.75 172 CYS A O 1
ATOM 1424 N N . GLU A 1 173 ? -17.336 7.069 25.436 1.00 78.75 173 GLU A N 1
ATOM 1425 C CA . GLU A 1 173 ? -17.565 7.931 26.604 1.00 78.75 173 GLU A CA 1
ATOM 1426 C C . GLU A 1 173 ? -18.745 8.903 26.458 1.00 78.75 173 GLU A C 1
ATOM 1428 O O . GLU A 1 173 ? -19.019 9.645 27.400 1.00 78.75 173 GLU A O 1
ATOM 1433 N N . LYS A 1 174 ? -19.508 8.884 25.350 1.00 58.75 174 LYS A N 1
ATOM 1434 C CA . LYS A 1 174 ? -20.774 9.640 25.254 1.00 58.75 174 LYS A CA 1
ATOM 1435 C C . LYS A 1 174 ? -21.810 9.112 26.267 1.00 58.75 174 LYS A C 1
ATOM 1437 O O . LYS A 1 174 ? -22.677 8.309 25.935 1.00 58.75 174 LYS A O 1
ATOM 1442 N N . LYS A 1 175 ? -21.725 9.600 27.506 1.00 48.62 175 LYS A N 1
ATOM 1443 C CA . LYS A 1 175 ? -22.779 9.593 28.523 1.00 48.62 175 LYS A CA 1
ATOM 1444 C C . LYS A 1 175 ? -23.581 10.894 28.409 1.00 48.62 175 LYS A C 1
ATOM 1446 O O . LYS A 1 175 ? -23.049 11.969 28.645 1.00 48.62 175 LYS A O 1
ATOM 1451 N N . THR A 1 176 ? -24.848 10.753 28.016 1.00 46.59 176 THR A N 1
ATOM 1452 C CA . THR A 1 176 ? -26.018 11.509 28.510 1.00 46.59 176 THR A CA 1
ATOM 1453 C C . THR A 1 176 ? -25.788 12.961 28.960 1.00 46.59 176 THR A C 1
ATOM 1455 O O . THR A 1 176 ? -25.581 13.209 30.145 1.00 46.59 176 THR A O 1
ATOM 1458 N N . TYR A 1 177 ? -25.986 13.924 28.057 1.00 41.47 177 TYR A N 1
ATOM 1459 C CA . TYR A 1 177 ? -26.660 15.168 28.445 1.00 41.47 177 TYR A CA 1
ATOM 1460 C C . TYR A 1 177 ? -28.148 14.967 28.150 1.00 41.47 177 TYR A C 1
ATOM 1462 O O . TYR A 1 177 ? -28.629 15.284 27.066 1.00 41.47 177 TYR A O 1
ATOM 1470 N N . ALA A 1 178 ? -28.841 14.311 29.081 1.00 38.38 178 ALA A N 1
ATOM 1471 C CA . ALA A 1 178 ? -30.291 14.397 29.144 1.00 38.38 178 ALA A CA 1
ATOM 1472 C C . ALA A 1 178 ? -30.607 15.764 29.767 1.00 38.38 178 ALA A C 1
ATOM 1474 O O . ALA A 1 178 ? -30.216 16.011 30.910 1.00 38.38 178 ALA A O 1
ATOM 1475 N N . HIS A 1 179 ? -31.200 16.654 28.972 1.00 38.22 179 HIS A N 1
ATOM 1476 C CA . HIS A 1 179 ? -31.955 17.796 29.481 1.00 38.22 179 HIS A CA 1
ATOM 1477 C C . HIS A 1 179 ? -33.318 17.319 29.975 1.00 38.22 179 HIS A C 1
ATOM 1479 O O . HIS A 1 179 ? -33.863 16.383 29.344 1.00 38.22 179 HIS A O 1
#

InterPro domains:
  IPR032750 Transposon Tn7 transposition protein TnsD, C-terminal [PF15978] (2-114)

Organism: NCBI:txid1310630

Mean predicted aligned error: 11.44 Å

Sequence (179 aa):
MRQKWQDIVQLHGVKAGRNIKSGSATYMWLYRNDQNWLLTFNSGHLSQPQARKNKINWSIRDFSITKELFKVLYRSNDDLACPRMSKSWFLNQLSKGNSISKHLQQLPLSSKFLSAYSEDTMAYQIRRITHAMIRLGYTESSTKDRWRILRLAGLSKERITQEAQIFLNIICEKKTYAH

Solvent-accessible surface area (backbone atoms only — not comparable to full-atom values): 10360 Å² total; per-residue (Å²): 108,68,64,64,47,50,55,38,32,73,76,52,30,53,77,55,21,49,74,36,78,71,35,34,55,46,47,54,50,35,54,74,77,38,39,70,61,51,53,59,52,46,67,79,45,60,75,72,80,74,73,78,84,77,74,74,60,44,66,65,49,22,52,54,50,33,54,52,51,50,54,52,49,63,74,43,68,82,46,60,81,57,74,70,48,25,54,67,51,58,33,66,76,40,100,54,22,74,63,48,66,79,42,38,88,65,15,64,60,37,45,50,47,43,67,73,68,33,47,54,72,48,60,42,49,42,43,28,41,52,42,24,37,59,77,69,66,63,52,94,86,52,86,52,59,64,69,59,32,30,58,68,36,72,50,51,91,86,73,51,46,74,67,37,48,49,53,52,45,63,68,46,62,74,69,80,87,76,129

Foldseek 3Di:
DVVQLVVLCVVQNPPVLCVDPSSVVVLVVCCVPPVVVSVVVNVVGHDDDPPPPCPDPLVVVLVVLLVLLVVVCVVCVVPLPDDFQALQVSLVVDPPSVVCVVCVVSRVSNVVSRVPPGDDLQNNLLSLLVVQCVVVVDDQPDQDDLVSSCVSSVHDPVSHDPNSVVVSCVSNVPDDPPD

Radius of gyration: 32.39 Å; Cα contacts (8 Å, |Δi|>4): 134; chains: 1; bounding box: 78×43×76 Å